Protein AF-A0A950YPY2-F1 (afdb_monomer_lite)

pLDDT: mean 81.27, std 11.64, range [39.72, 95.31]

Sequence (359 aa):
MAKRWTPNEDRELRAFYPGGVPIRKIARSLGRSEDAVSERRRTLRLAPRPRQRPWSRAEDDLIRAAAAARLPAGELSSRLGRSAEQIRRRRRALLGPRVSPRPYTHADDQVIRSSWERDLDVEQIARTLGRSPGSIRLRAQKLGCYEPVRRRRWRAYEDAAVRDGYELGLTCAQIATELSERSPSAVAARAAKLGLASHGRVWTARDDWTLRVLVREGLELERAAQLLARTPEALRARARKLGLMTLRSRRSHQAPRRWSPAEDEQLVLHAGLNPALLAELLNRSPEAISQRLRRLGLRDARERSPHHHVPAHNGLTPGELALVERELRAGGPRRQLALARRLGRQPAEIRALAAQGSR

Structure (mmCIF, N/CA/C/O backbone):
data_AF-A0A950YPY2-F1
#
_entry.id   AF-A0A950YPY2-F1
#
loop_
_atom_site.group_PDB
_atom_site.id
_atom_site.type_symbol
_atom_site.label_atom_id
_atom_site.label_alt_id
_atom_site.label_comp_id
_atom_site.label_asym_id
_atom_site.label_entity_id
_atom_site.label_seq_id
_atom_site.pdbx_PDB_ins_code
_atom_site.Cartn_x
_atom_site.Cartn_y
_atom_site.Cartn_z
_atom_site.occupancy
_atom_site.B_iso_or_equiv
_atom_site.auth_seq_id
_atom_site.auth_comp_id
_atom_site.auth_asym_id
_atom_site.auth_atom_id
_atom_site.pdbx_PDB_model_num
ATOM 1 N N . MET A 1 1 ? -12.505 0.101 -55.196 1.00 49.72 1 MET A N 1
ATOM 2 C CA . MET A 1 1 ? -13.351 -1.110 -55.054 1.00 49.72 1 MET A CA 1
ATOM 3 C C . MET A 1 1 ? -12.827 -1.961 -53.904 1.00 49.72 1 MET A C 1
ATOM 5 O O . MET A 1 1 ? -11.619 -2.135 -53.807 1.00 49.72 1 MET A O 1
ATOM 9 N N . ALA A 1 2 ? -13.690 -2.463 -53.015 1.00 59.25 2 ALA A N 1
ATOM 10 C CA . ALA A 1 2 ? -13.255 -3.323 -51.912 1.00 59.25 2 ALA A CA 1
ATOM 11 C C . ALA A 1 2 ? -12.771 -4.683 -52.449 1.00 59.25 2 ALA A C 1
ATOM 13 O O . ALA A 1 2 ? -13.488 -5.347 -53.198 1.00 59.25 2 ALA A O 1
ATOM 14 N N . LYS A 1 3 ? -11.555 -5.102 -52.071 1.00 78.06 3 LYS A N 1
ATOM 15 C CA . LYS A 1 3 ? -10.982 -6.404 -52.452 1.00 78.06 3 LYS A CA 1
ATOM 16 C C . LYS A 1 3 ? -11.942 -7.525 -52.028 1.00 78.06 3 LYS A C 1
ATOM 18 O O . LYS A 1 3 ? -12.286 -7.624 -50.848 1.00 78.06 3 LYS A O 1
ATOM 23 N N . ARG A 1 4 ? -12.392 -8.372 -52.960 1.00 86.44 4 ARG A N 1
ATOM 24 C CA . ARG A 1 4 ? -13.269 -9.515 -52.637 1.00 86.44 4 ARG A CA 1
ATOM 25 C C . ARG A 1 4 ? -12.519 -10.535 -51.775 1.00 86.44 4 ARG A C 1
ATOM 27 O O . ARG A 1 4 ? -11.299 -10.633 -51.864 1.00 86.44 4 ARG A O 1
ATOM 34 N N . TRP A 1 5 ? -13.230 -11.229 -50.891 1.00 91.31 5 TRP A N 1
ATOM 35 C CA . TRP A 1 5 ? -12.659 -12.307 -50.078 1.00 91.31 5 TRP A CA 1
ATOM 36 C C . TRP A 1 5 ? -12.412 -13.543 -50.939 1.00 91.31 5 TRP A C 1
ATOM 38 O O . TRP A 1 5 ? -13.278 -13.932 -51.721 1.00 91.31 5 TRP A O 1
ATOM 48 N N . THR A 1 6 ? -11.242 -14.150 -50.785 1.00 93.00 6 THR A N 1
ATOM 49 C CA . THR A 1 6 ? -10.856 -15.376 -51.487 1.00 93.00 6 THR A CA 1
ATOM 50 C C . THR A 1 6 ? -11.114 -16.615 -50.620 1.00 93.00 6 THR A C 1
ATOM 52 O O . THR A 1 6 ? -11.062 -16.532 -49.389 1.00 93.00 6 THR A O 1
ATOM 55 N N . PRO A 1 7 ? -11.325 -17.799 -51.227 1.00 91.94 7 PRO A N 1
ATOM 56 C CA . PRO A 1 7 ? -11.452 -19.052 -50.477 1.00 91.94 7 PRO A CA 1
ATOM 57 C C . PRO A 1 7 ? -10.235 -19.382 -49.593 1.00 91.94 7 PRO A C 1
ATOM 59 O O . PRO A 1 7 ? -10.377 -20.060 -48.575 1.00 91.94 7 PRO A O 1
ATOM 62 N N . ASN A 1 8 ? -9.041 -18.898 -49.957 1.00 91.06 8 ASN A N 1
ATOM 63 C CA . ASN A 1 8 ? -7.825 -19.059 -49.154 1.00 91.06 8 ASN A CA 1
ATOM 64 C C . ASN A 1 8 ? -7.872 -18.206 -47.884 1.00 91.06 8 ASN A C 1
ATOM 66 O O . ASN A 1 8 ? -7.648 -18.735 -46.798 1.00 91.06 8 ASN A O 1
ATOM 70 N N . GLU A 1 9 ? -8.254 -16.930 -48.002 1.00 92.62 9 GLU A N 1
ATOM 71 C CA . GLU A 1 9 ? -8.430 -16.042 -46.844 1.00 92.62 9 GLU A CA 1
ATOM 72 C C . GLU A 1 9 ? -9.501 -16.591 -45.876 1.00 92.62 9 GLU A C 1
ATOM 74 O O . GLU A 1 9 ? -9.336 -16.522 -44.657 1.00 92.62 9 GLU A O 1
ATOM 79 N N . ASP A 1 10 ? -10.572 -17.205 -46.396 1.00 94.38 10 ASP A N 1
ATOM 80 C CA . ASP A 1 10 ? -11.589 -17.868 -45.569 1.00 94.38 10 ASP A CA 1
ATOM 81 C C . ASP A 1 10 ? -11.055 -19.124 -44.863 1.00 94.38 10 ASP A C 1
ATOM 83 O O . ASP A 1 10 ? -11.392 -19.362 -43.701 1.00 94.38 10 ASP A O 1
ATOM 87 N N . ARG A 1 11 ? -10.232 -19.943 -45.536 1.00 93.38 11 ARG A N 1
ATOM 88 C CA . ARG A 1 11 ? -9.577 -21.111 -44.916 1.00 93.38 11 ARG A CA 1
ATOM 89 C C . ARG A 1 11 ? -8.631 -20.693 -43.797 1.00 93.38 11 ARG A C 1
ATOM 91 O O . ARG A 1 11 ? -8.711 -21.252 -42.705 1.00 93.38 11 ARG A O 1
ATOM 98 N N . GLU A 1 12 ? -7.797 -19.687 -44.036 1.00 92.75 12 GLU A N 1
ATOM 99 C CA . GLU A 1 12 ? -6.894 -19.143 -43.019 1.00 92.75 12 GLU A CA 1
ATOM 100 C C . GLU A 1 12 ? -7.664 -18.585 -41.820 1.00 92.75 12 GLU A C 1
ATOM 102 O O . GLU A 1 12 ? -7.332 -18.883 -40.672 1.00 92.75 12 GLU A O 1
ATOM 107 N N . LEU A 1 13 ? -8.747 -17.839 -42.059 1.00 93.19 13 LEU A N 1
ATOM 108 C CA . LEU A 1 13 ? -9.587 -17.324 -40.982 1.00 93.19 13 LEU A CA 1
ATOM 109 C C . LEU A 1 13 ? -10.236 -18.458 -40.168 1.00 93.19 13 LEU A C 1
ATOM 111 O O . LEU A 1 13 ? -10.252 -18.388 -38.936 1.00 93.19 13 LEU A O 1
ATOM 115 N N . ARG A 1 14 ? -10.720 -19.521 -40.827 1.00 93.25 14 ARG A N 1
ATOM 116 C CA . ARG A 1 14 ? -11.275 -20.714 -40.160 1.00 93.25 14 ARG A CA 1
ATOM 117 C C . ARG A 1 14 ? -10.235 -21.496 -39.359 1.00 93.25 14 ARG A C 1
ATOM 119 O O . ARG A 1 14 ? -10.608 -22.094 -38.358 1.00 93.25 14 ARG A O 1
ATOM 126 N N . ALA A 1 15 ? -8.965 -21.477 -39.752 1.00 90.94 15 ALA A N 1
ATOM 127 C CA . ALA A 1 15 ? -7.893 -22.147 -39.018 1.00 90.94 15 ALA A CA 1
ATOM 128 C C . ALA A 1 15 ? -7.391 -21.302 -37.833 1.00 90.94 15 ALA A C 1
ATOM 130 O O . ALA A 1 15 ? -7.335 -21.763 -36.691 1.00 90.94 15 ALA A O 1
ATOM 131 N N . PHE A 1 16 ? -7.068 -20.030 -38.074 1.00 90.75 16 PHE A N 1
ATOM 132 C CA . PHE A 1 16 ? -6.433 -19.173 -37.073 1.00 90.75 16 PHE A CA 1
ATOM 133 C C . PHE A 1 16 ? -7.399 -18.668 -35.999 1.00 90.75 16 PHE A C 1
ATOM 135 O O . PHE A 1 16 ? -6.997 -18.460 -34.847 1.00 90.75 16 PHE A O 1
ATOM 142 N N . TYR A 1 17 ? -8.675 -18.452 -36.336 1.00 90.25 17 TYR A N 1
ATOM 143 C CA . TYR A 1 17 ? -9.624 -17.877 -35.387 1.00 90.25 17 TYR A CA 1
ATOM 144 C C . TYR A 1 17 ? -9.986 -18.830 -34.228 1.00 90.25 17 TYR A C 1
ATOM 146 O O . TYR A 1 17 ? -9.907 -18.385 -33.075 1.00 90.25 17 TYR A O 1
ATOM 154 N N . PRO A 1 18 ? -10.302 -20.119 -34.453 1.00 84.75 18 PRO A N 1
ATOM 155 C CA . PRO A 1 18 ? -10.497 -21.085 -33.369 1.00 84.75 18 PRO A CA 1
ATOM 156 C C . PRO A 1 18 ? -9.212 -21.365 -32.579 1.00 84.75 18 PRO A C 1
ATOM 158 O O . PRO A 1 18 ? -9.271 -21.491 -31.360 1.00 84.75 18 PRO A O 1
ATOM 161 N N . GLY A 1 19 ? -8.043 -21.339 -33.233 1.00 81.88 19 GLY A N 1
ATOM 162 C CA . GLY A 1 19 ? -6.729 -21.524 -32.597 1.00 81.88 19 GLY A CA 1
ATOM 163 C C . GLY A 1 19 ? -6.273 -20.388 -31.666 1.00 81.88 19 GLY A C 1
ATOM 164 O O . GLY A 1 19 ? -5.143 -20.389 -31.189 1.00 81.88 19 GLY A O 1
ATOM 165 N N . GLY A 1 20 ? -7.119 -19.384 -31.407 1.00 83.12 20 GLY A N 1
ATOM 166 C CA . GLY A 1 20 ? -6.834 -18.315 -30.445 1.00 83.12 20 GLY A CA 1
ATOM 167 C C . GLY A 1 20 ? -5.917 -17.196 -30.955 1.00 83.12 20 GLY A C 1
ATOM 168 O O . GLY A 1 20 ? -5.585 -16.286 -30.191 1.00 83.12 20 GLY A O 1
ATOM 169 N N . VAL A 1 21 ? -5.549 -17.185 -32.241 1.00 86.56 21 VAL A N 1
ATOM 170 C CA . VAL A 1 21 ? -4.683 -16.146 -32.824 1.00 86.56 21 VAL A CA 1
ATOM 171 C C . VAL A 1 21 ? -5.374 -14.771 -32.750 1.00 86.56 21 VAL A C 1
ATOM 173 O O . VAL A 1 21 ? -6.499 -14.628 -33.222 1.00 86.56 21 VAL A O 1
ATOM 176 N N . PRO A 1 22 ? -4.785 -13.720 -32.153 1.00 89.25 22 PRO A N 1
ATOM 177 C CA . PRO A 1 22 ? -5.433 -12.405 -32.048 1.00 89.25 22 PRO A CA 1
ATOM 178 C C . PRO A 1 22 ? -5.914 -11.852 -33.403 1.00 89.25 22 PRO A C 1
ATOM 180 O O . PRO A 1 22 ? -5.174 -11.952 -34.379 1.00 89.25 22 PRO A O 1
ATOM 183 N N . ILE A 1 23 ? -7.099 -11.220 -33.456 1.00 88.88 23 ILE A N 1
ATOM 184 C CA . ILE A 1 23 ? -7.694 -10.685 -34.705 1.00 88.88 23 ILE A CA 1
ATOM 185 C C . ILE A 1 23 ? -6.710 -9.767 -35.440 1.00 88.88 23 ILE A C 1
ATOM 187 O O . ILE A 1 23 ? -6.493 -9.963 -36.627 1.00 88.88 23 ILE A O 1
ATOM 191 N N . ARG A 1 24 ? -6.005 -8.880 -34.726 1.00 91.44 24 ARG A N 1
ATOM 192 C CA . ARG A 1 24 ? -4.918 -8.049 -35.275 1.00 91.44 24 ARG A CA 1
ATOM 193 C C . ARG A 1 24 ? -3.835 -8.814 -36.049 1.00 91.44 24 ARG A C 1
ATOM 195 O O . ARG A 1 24 ? -3.307 -8.315 -37.036 1.00 91.44 24 ARG A O 1
ATOM 202 N N . LYS A 1 25 ? -3.471 -10.022 -35.599 1.00 90.75 25 LYS A N 1
ATOM 203 C CA . LYS A 1 25 ? -2.461 -10.857 -36.271 1.00 90.75 25 LYS A CA 1
ATOM 204 C C . LYS A 1 25 ? -3.049 -11.502 -37.521 1.00 90.75 25 LYS A C 1
ATOM 206 O O . LYS A 1 25 ? -2.380 -11.520 -38.544 1.00 90.75 25 LYS A O 1
ATOM 211 N N . ILE A 1 26 ? -4.296 -11.968 -37.440 1.00 93.06 26 ILE A N 1
ATOM 212 C CA . ILE A 1 26 ? -5.030 -12.513 -38.589 1.00 93.06 26 ILE A CA 1
ATOM 213 C C . ILE A 1 26 ? -5.197 -11.425 -39.661 1.00 93.06 26 ILE A C 1
ATOM 215 O O . ILE A 1 26 ? -4.869 -11.648 -40.816 1.00 93.06 26 ILE A O 1
ATOM 219 N N . ALA A 1 27 ? -5.607 -10.219 -39.268 1.00 93.56 27 ALA A N 1
ATOM 220 C CA . ALA A 1 27 ? -5.747 -9.059 -40.145 1.00 93.56 27 ALA A CA 1
ATOM 221 C C . ALA A 1 27 ? -4.440 -8.719 -40.874 1.00 93.56 27 ALA A C 1
ATOM 223 O O . ALA A 1 27 ? -4.438 -8.559 -42.092 1.00 93.56 27 ALA A O 1
ATOM 224 N N . ARG A 1 28 ? -3.314 -8.715 -40.149 1.00 93.12 28 ARG A N 1
ATOM 225 C CA . ARG A 1 28 ? -1.985 -8.519 -40.741 1.00 93.12 28 ARG A CA 1
ATOM 226 C C . ARG A 1 28 ? -1.597 -9.632 -41.718 1.00 93.12 28 ARG A C 1
ATOM 228 O O . ARG A 1 28 ? -1.079 -9.314 -42.778 1.00 93.12 28 ARG A O 1
ATOM 235 N N . SER A 1 29 ? -1.862 -10.894 -41.373 1.00 91.06 29 SER A N 1
ATOM 236 C CA . SER A 1 29 ? -1.591 -12.056 -42.239 1.00 91.06 29 SER A CA 1
ATOM 237 C C . SER A 1 29 ? -2.361 -11.972 -43.557 1.00 91.06 29 SER A C 1
ATOM 239 O O . SER A 1 29 ? -1.807 -12.217 -44.619 1.00 91.06 29 SER A O 1
ATOM 241 N N . LEU A 1 30 ? -3.629 -11.558 -43.489 1.00 90.69 30 LEU A N 1
ATOM 242 C CA . LEU A 1 30 ? -4.522 -11.468 -44.645 1.00 90.69 30 LEU A CA 1
ATOM 243 C C . LEU A 1 30 ? -4.381 -10.148 -45.428 1.00 90.69 30 LEU A C 1
ATOM 245 O O . LEU A 1 30 ? -5.026 -9.975 -46.462 1.00 90.69 30 LEU A O 1
ATOM 249 N N . GLY A 1 31 ? -3.598 -9.182 -44.930 1.00 91.50 31 GLY A N 1
ATOM 250 C CA . GLY A 1 31 ? -3.520 -7.835 -45.507 1.00 91.50 31 GLY A CA 1
ATOM 251 C C . GLY A 1 31 ? -4.862 -7.086 -45.476 1.00 91.50 31 GLY A C 1
ATOM 252 O O . GLY A 1 31 ? -5.217 -6.400 -46.434 1.00 91.50 31 GLY A O 1
ATOM 253 N N . ARG A 1 32 ? -5.645 -7.256 -44.403 1.00 92.31 32 ARG A N 1
ATOM 254 C CA . ARG A 1 32 ? -6.986 -6.668 -44.210 1.00 92.31 32 ARG A CA 1
ATOM 255 C C . ARG A 1 32 ? -7.049 -5.840 -42.924 1.00 92.31 32 ARG A C 1
ATOM 257 O O . ARG A 1 32 ? -6.192 -5.965 -42.055 1.00 92.31 32 ARG A O 1
ATOM 264 N N . SER A 1 33 ? -8.095 -5.026 -42.772 1.00 93.31 33 SER A N 1
ATOM 265 C CA . SER A 1 33 ? -8.392 -4.352 -41.501 1.00 93.31 33 SER A CA 1
ATOM 266 C C . SER A 1 33 ? -8.986 -5.319 -40.466 1.00 93.31 33 SER A C 1
ATOM 268 O O . SER A 1 33 ? -9.595 -6.336 -40.815 1.00 93.31 33 SER A O 1
ATOM 270 N N . GLU A 1 34 ? -8.838 -5.000 -39.175 1.00 93.31 34 GLU A N 1
ATOM 271 C CA . GLU A 1 34 ? -9.426 -5.791 -38.079 1.00 93.31 34 GLU A CA 1
ATOM 272 C C . GLU A 1 34 ? -10.958 -5.858 -38.165 1.00 93.31 34 GLU A C 1
ATOM 274 O O . GLU A 1 34 ? -11.551 -6.903 -37.870 1.00 93.31 34 GLU A O 1
ATOM 279 N N . ASP A 1 35 ? -11.589 -4.783 -38.642 1.00 92.31 35 ASP A N 1
ATOM 280 C CA . ASP A 1 35 ? -13.033 -4.712 -38.862 1.00 92.31 35 ASP A CA 1
ATOM 281 C C . ASP A 1 35 ? -13.479 -5.629 -40.001 1.00 92.31 35 ASP A C 1
ATOM 283 O O . ASP A 1 35 ? -14.426 -6.395 -39.825 1.00 92.31 35 ASP A O 1
ATOM 287 N N . ALA A 1 36 ? -12.747 -5.652 -41.123 1.00 93.19 36 ALA A N 1
ATOM 288 C CA . ALA A 1 36 ? -13.047 -6.543 -42.243 1.00 93.19 36 ALA A CA 1
ATOM 289 C C . ALA A 1 36 ? -12.937 -8.021 -41.836 1.00 93.19 36 ALA A C 1
ATOM 291 O O . ALA A 1 36 ? -13.796 -8.829 -42.190 1.00 93.19 36 ALA A O 1
ATOM 292 N N . VAL A 1 37 ? -11.916 -8.384 -41.051 1.00 93.19 37 VAL A N 1
ATOM 293 C CA . VAL A 1 37 ? -11.782 -9.741 -40.492 1.00 93.19 37 VAL A CA 1
ATOM 294 C C . VAL A 1 37 ? -12.923 -10.050 -39.525 1.00 93.19 37 VAL A C 1
ATOM 296 O O . VAL A 1 37 ? -13.492 -11.141 -39.559 1.00 93.19 37 VAL A O 1
ATOM 299 N N . SER A 1 38 ? -13.290 -9.092 -38.672 1.00 91.50 38 SER A N 1
ATOM 300 C CA . SER A 1 38 ? -14.381 -9.243 -37.710 1.00 91.50 38 SER A CA 1
ATOM 301 C C . SER A 1 38 ? -15.732 -9.428 -38.393 1.00 91.50 38 SER A C 1
ATOM 303 O O . SER A 1 38 ? -16.533 -10.236 -37.915 1.00 91.50 38 SER A O 1
ATOM 305 N N . GLU A 1 39 ? -15.978 -8.709 -39.482 1.00 93.12 39 GLU A N 1
ATOM 306 C CA . GLU A 1 39 ? -17.151 -8.831 -40.339 1.00 93.12 39 GLU A CA 1
ATOM 307 C C . GLU A 1 39 ? -17.181 -10.168 -41.062 1.00 93.12 39 GLU A C 1
ATOM 309 O O . GLU A 1 39 ? -18.150 -10.913 -40.923 1.00 93.12 39 GLU A O 1
ATOM 314 N N . ARG A 1 40 ? -16.085 -10.548 -41.725 1.00 94.06 40 ARG A N 1
ATOM 315 C CA . ARG A 1 40 ? -16.021 -11.834 -42.421 1.00 94.06 40 ARG A CA 1
ATOM 316 C C . ARG A 1 40 ? -16.208 -13.008 -41.475 1.00 94.06 40 ARG A C 1
ATOM 318 O O . ARG A 1 40 ? -16.933 -13.942 -41.791 1.00 94.06 40 ARG A O 1
ATOM 325 N N . ARG A 1 41 ? -15.642 -12.935 -40.272 1.00 94.19 41 ARG A N 1
ATOM 326 C CA . ARG A 1 41 ? -15.865 -13.910 -39.195 1.00 94.19 41 ARG A CA 1
ATOM 327 C C . ARG A 1 41 ? -17.354 -14.049 -38.846 1.00 94.19 41 ARG A C 1
ATOM 329 O O . ARG A 1 41 ? -17.792 -15.170 -38.600 1.00 94.19 41 ARG A O 1
ATOM 336 N N . ARG A 1 42 ? -18.136 -12.954 -38.860 1.00 92.88 42 ARG A N 1
ATOM 337 C CA . ARG A 1 42 ? -19.606 -12.998 -38.695 1.00 92.88 42 ARG A CA 1
ATOM 338 C C . ARG A 1 42 ? -20.272 -13.673 -39.898 1.00 92.88 42 ARG A C 1
ATOM 340 O O . ARG A 1 42 ? -21.092 -14.563 -39.697 1.00 92.88 42 ARG A O 1
ATOM 347 N N . THR A 1 43 ? -19.880 -13.316 -41.123 1.00 94.31 43 THR A N 1
ATOM 348 C CA . THR A 1 43 ? -20.394 -13.929 -42.364 1.00 94.31 43 THR A CA 1
ATOM 349 C C . THR A 1 43 ? -20.143 -15.439 -42.414 1.00 94.31 43 THR A C 1
ATOM 351 O O . THR A 1 43 ? -21.031 -16.197 -42.788 1.00 94.31 43 THR A O 1
ATOM 354 N N . LEU A 1 44 ? -18.964 -15.890 -41.975 1.00 92.69 44 LEU A N 1
ATOM 355 C CA . LEU A 1 44 ? -18.588 -17.306 -41.887 1.00 92.69 44 LEU A CA 1
ATOM 356 C C . LEU A 1 44 ? -19.205 -18.034 -40.680 1.00 92.69 44 LEU A C 1
ATOM 358 O O . LEU A 1 44 ? -18.910 -19.211 -40.478 1.00 92.69 44 LEU A O 1
ATOM 362 N N . ARG A 1 45 ? -20.028 -17.349 -39.870 1.00 92.75 45 ARG A N 1
ATOM 363 C CA . ARG A 1 45 ? -20.695 -17.882 -38.668 1.00 92.75 45 ARG A CA 1
ATOM 364 C C . ARG A 1 45 ? -19.737 -18.544 -37.671 1.00 92.75 45 ARG A C 1
ATOM 366 O O . ARG A 1 45 ? -20.097 -19.486 -36.971 1.00 92.75 45 ARG A O 1
ATOM 373 N N . LEU A 1 46 ? -18.512 -18.030 -37.575 1.00 90.50 46 LEU A N 1
ATOM 374 C CA . LEU A 1 46 ? -17.547 -18.493 -36.583 1.00 90.50 46 LEU A CA 1
ATOM 375 C C . LEU A 1 46 ? -17.964 -18.005 -35.192 1.00 90.50 46 LEU A C 1
ATOM 377 O O . LEU A 1 46 ? -18.174 -16.804 -34.981 1.00 90.50 46 LEU A O 1
ATOM 381 N N . ALA A 1 47 ? -18.065 -18.941 -34.245 1.00 86.06 47 ALA A N 1
ATOM 382 C CA . ALA A 1 47 ? -18.519 -18.665 -32.887 1.00 86.06 47 ALA A CA 1
ATOM 383 C C . ALA A 1 47 ? -17.657 -17.578 -32.221 1.00 86.06 47 ALA A C 1
ATOM 385 O O . ALA A 1 47 ? -16.429 -17.649 -32.291 1.00 86.06 47 ALA A O 1
ATOM 386 N N . PRO A 1 48 ? -18.254 -16.566 -31.566 1.00 83.69 48 PRO A N 1
ATOM 387 C CA . PRO A 1 48 ? -17.483 -15.529 -30.899 1.00 83.69 48 PRO A CA 1
ATOM 388 C C . PRO A 1 48 ? -16.612 -16.137 -29.797 1.00 83.69 48 PRO A C 1
ATOM 390 O O . PRO A 1 48 ? -17.056 -16.994 -29.033 1.00 83.69 48 PRO A O 1
ATOM 393 N N . ARG A 1 49 ? -15.371 -15.653 -29.674 1.00 80.69 49 ARG A N 1
ATOM 394 C CA . ARG A 1 49 ? -14.513 -16.035 -28.546 1.00 80.69 49 ARG A CA 1
ATOM 395 C C . ARG A 1 49 ? -15.188 -15.670 -27.220 1.00 80.69 49 ARG A C 1
ATOM 397 O O . ARG A 1 49 ? -15.753 -14.575 -27.114 1.00 80.69 49 ARG A O 1
ATOM 404 N N . PRO A 1 50 ? -15.096 -16.529 -26.191 1.00 68.25 50 PRO A N 1
ATOM 405 C CA . PRO A 1 50 ? -15.624 -16.199 -24.880 1.00 68.25 50 PRO A CA 1
ATOM 406 C C . PRO A 1 50 ? -14.936 -14.933 -24.359 1.00 68.25 50 PRO A C 1
ATOM 408 O O . PRO A 1 50 ? -13.710 -14.821 -24.371 1.00 68.25 50 PRO A O 1
ATOM 411 N N . ARG A 1 51 ? -15.739 -13.970 -23.884 1.00 67.62 51 ARG A N 1
ATOM 412 C CA . ARG A 1 51 ? -15.253 -12.678 -23.360 1.00 67.62 51 ARG A CA 1
ATOM 413 C C . ARG A 1 51 ? -14.281 -12.834 -22.186 1.00 67.62 51 ARG A C 1
ATOM 415 O O . ARG A 1 51 ? -13.541 -11.905 -21.883 1.00 67.62 51 ARG A O 1
ATOM 422 N N . GLN A 1 52 ? -14.293 -13.983 -21.510 1.00 68.06 52 GLN A N 1
ATOM 423 C CA . GLN A 1 52 ? -13.376 -14.302 -20.421 1.00 68.06 52 GLN A CA 1
ATOM 424 C C . GLN A 1 52 ? -12.822 -15.715 -20.591 1.00 68.06 52 GLN A C 1
ATOM 426 O O . GLN A 1 52 ? -13.568 -16.643 -20.901 1.00 68.06 52 GLN A O 1
ATOM 431 N N . ARG A 1 53 ? -11.515 -15.880 -20.342 1.00 80.56 53 ARG A N 1
ATOM 432 C CA . ARG A 1 53 ? -10.874 -17.199 -20.285 1.00 80.56 53 ARG A CA 1
ATOM 433 C C . ARG A 1 53 ? -11.556 -18.040 -19.192 1.00 80.56 53 ARG A C 1
ATOM 435 O O . ARG A 1 53 ? -11.558 -17.582 -18.041 1.00 80.56 53 ARG A O 1
ATOM 442 N N . PRO A 1 54 ? -12.091 -19.236 -19.507 1.00 83.94 54 PRO A N 1
ATOM 443 C CA . PRO A 1 54 ? -12.697 -20.109 -18.504 1.00 83.94 54 PRO A CA 1
ATOM 444 C C . PRO A 1 54 ? -11.682 -20.472 -17.412 1.00 83.94 54 PRO A C 1
ATOM 446 O O . PRO A 1 54 ? -10.470 -20.391 -17.621 1.00 83.94 54 PRO A O 1
ATOM 449 N N . TRP A 1 55 ? -12.176 -20.811 -16.223 1.00 89.94 55 TRP A N 1
ATOM 450 C CA . TRP A 1 55 ? -11.336 -21.270 -15.116 1.00 89.94 55 TRP A CA 1
ATOM 451 C C . TRP A 1 55 ? -10.951 -22.730 -15.335 1.00 89.94 55 TRP A C 1
ATOM 453 O O . TRP A 1 55 ? -11.818 -23.564 -15.582 1.00 89.94 55 TRP A O 1
ATOM 463 N N . SER A 1 56 ? -9.659 -23.028 -15.259 1.00 90.50 56 SER A N 1
ATOM 464 C CA . SER A 1 56 ? -9.154 -24.402 -15.293 1.00 90.50 56 SER A CA 1
ATOM 465 C C . SER A 1 56 ? -9.091 -25.001 -13.887 1.00 90.50 56 SER A C 1
ATOM 467 O O . SER A 1 56 ? -9.012 -24.272 -12.896 1.00 90.50 56 SER A O 1
ATOM 469 N N . ARG A 1 57 ? -9.066 -26.338 -13.801 1.00 90.75 57 ARG A N 1
ATOM 470 C CA . ARG A 1 57 ? -8.948 -27.063 -12.523 1.00 90.75 57 ARG A CA 1
ATOM 471 C C . ARG A 1 57 ? -7.711 -26.633 -11.728 1.00 90.75 57 ARG A C 1
ATOM 473 O O . ARG A 1 57 ? -7.845 -26.272 -10.568 1.00 90.75 57 ARG A O 1
ATOM 480 N N . ALA A 1 58 ? -6.555 -26.524 -12.386 1.00 88.00 58 ALA A N 1
ATOM 481 C CA . ALA A 1 58 ? -5.312 -26.076 -11.754 1.00 88.00 58 ALA A CA 1
ATOM 482 C C . ALA A 1 58 ? -5.411 -24.664 -11.144 1.00 88.00 58 ALA A C 1
ATOM 484 O O . ALA A 1 58 ? -4.812 -24.376 -10.108 1.00 88.00 58 ALA A O 1
ATOM 485 N N . GLU A 1 59 ? -6.175 -23.763 -11.768 1.00 92.19 59 GLU A N 1
ATOM 486 C CA . GLU A 1 59 ? -6.386 -22.414 -11.237 1.00 92.19 59 GLU A CA 1
ATOM 487 C C . GLU A 1 59 ? -7.325 -22.420 -10.031 1.00 92.19 59 GLU A C 1
ATOM 489 O O . GLU A 1 59 ? -7.096 -21.673 -9.078 1.00 92.19 59 GLU A O 1
ATOM 494 N N . ASP A 1 60 ? -8.355 -23.266 -10.056 1.00 95.31 60 ASP A N 1
ATOM 495 C CA . ASP A 1 60 ? -9.243 -23.467 -8.914 1.00 95.31 60 ASP A CA 1
ATOM 496 C C . ASP A 1 60 ? -8.486 -24.087 -7.731 1.00 95.31 60 ASP A C 1
ATOM 498 O O . ASP A 1 60 ? -8.610 -23.598 -6.607 1.00 95.31 60 ASP A O 1
ATOM 502 N N . ASP A 1 61 ? -7.636 -25.085 -7.978 1.00 93.75 61 ASP A N 1
ATOM 503 C CA . ASP A 1 61 ? -6.802 -25.729 -6.957 1.00 93.75 61 ASP A CA 1
ATOM 504 C C . ASP A 1 61 ? -5.807 -24.746 -6.341 1.00 93.75 61 ASP A C 1
ATOM 506 O O . ASP A 1 61 ? -5.685 -24.664 -5.116 1.00 93.75 61 ASP A O 1
ATOM 510 N N . LEU A 1 62 ? -5.179 -23.900 -7.165 1.00 93.38 62 LEU A N 1
ATOM 511 C CA . LEU A 1 62 ? -4.320 -22.831 -6.664 1.00 93.38 62 LEU A CA 1
ATOM 512 C C . LEU A 1 62 ? -5.103 -21.833 -5.800 1.00 93.38 62 LEU A C 1
ATOM 514 O O . LEU A 1 62 ? -4.597 -21.376 -4.775 1.00 93.38 62 LEU A O 1
ATOM 518 N N . ILE A 1 63 ? -6.337 -21.484 -6.183 1.00 93.88 63 ILE A N 1
ATOM 519 C CA . ILE A 1 63 ? -7.189 -20.592 -5.386 1.00 93.88 63 ILE A CA 1
ATOM 520 C C . ILE A 1 63 ? -7.556 -21.229 -4.042 1.00 93.88 63 ILE A C 1
ATOM 522 O O . ILE A 1 63 ? -7.541 -20.511 -3.035 1.00 93.88 63 ILE A O 1
ATOM 526 N N . ARG A 1 64 ? -7.867 -22.532 -4.011 1.00 93.19 64 ARG A N 1
ATOM 527 C CA . ARG A 1 64 ? -8.159 -23.278 -2.774 1.00 93.19 64 ARG A CA 1
ATOM 528 C C . ARG A 1 64 ? -6.941 -23.310 -1.854 1.00 93.19 64 ARG A C 1
ATOM 530 O O . ARG A 1 64 ? -7.044 -22.875 -0.708 1.00 93.19 64 ARG A O 1
ATOM 537 N N . ALA A 1 65 ? -5.782 -23.713 -2.372 1.00 91.38 65 ALA A N 1
ATOM 538 C CA . ALA A 1 65 ? -4.532 -23.761 -1.614 1.00 91.38 65 ALA A CA 1
ATOM 539 C C . ALA A 1 65 ? -4.152 -22.379 -1.058 1.00 91.38 65 ALA A C 1
ATOM 541 O O . ALA A 1 65 ? -3.850 -22.222 0.124 1.00 91.38 65 ALA A O 1
ATOM 542 N N . ALA A 1 66 ? -4.257 -21.340 -1.886 1.00 90.94 66 ALA A N 1
ATOM 543 C CA . ALA A 1 66 ? -3.979 -19.974 -1.466 1.00 90.94 66 ALA A CA 1
ATOM 544 C C . ALA A 1 66 ? -4.969 -19.452 -0.418 1.00 90.94 66 ALA A C 1
ATOM 546 O O . ALA A 1 66 ? -4.604 -18.617 0.405 1.00 90.94 66 ALA A O 1
ATOM 547 N N . ALA A 1 67 ? -6.225 -19.902 -0.435 1.00 88.19 67 ALA A N 1
ATOM 548 C CA . ALA A 1 67 ? -7.180 -19.551 0.607 1.00 88.19 67 ALA A CA 1
ATOM 549 C C . ALA A 1 67 ? -6.860 -20.244 1.938 1.00 88.19 67 ALA A C 1
ATOM 551 O O . ALA A 1 67 ? -6.915 -19.576 2.971 1.00 88.19 67 ALA A O 1
ATOM 552 N N . ALA A 1 68 ? -6.465 -21.522 1.909 1.00 88.31 68 ALA A N 1
ATOM 553 C CA . ALA A 1 68 ? -6.008 -22.252 3.092 1.00 88.31 68 ALA A CA 1
ATOM 554 C C . ALA A 1 68 ? -4.768 -21.584 3.716 1.00 88.31 68 ALA A C 1
ATOM 556 O O . ALA A 1 68 ? -4.725 -21.345 4.920 1.00 88.31 68 ALA A O 1
ATOM 557 N N . ALA A 1 69 ? -3.828 -21.145 2.875 1.00 89.00 69 ALA A N 1
ATOM 558 C CA . ALA A 1 69 ? -2.645 -20.379 3.273 1.00 89.00 69 ALA A CA 1
ATOM 559 C C . ALA A 1 69 ? -2.922 -18.889 3.586 1.00 89.00 69 ALA A C 1
ATOM 561 O O . ALA A 1 69 ? -1.992 -18.120 3.815 1.00 89.00 69 ALA A O 1
ATOM 562 N N . ARG A 1 70 ? -4.190 -18.446 3.572 1.00 86.75 70 ARG A N 1
ATOM 563 C CA . ARG A 1 70 ? -4.622 -17.054 3.822 1.00 86.75 70 ARG A CA 1
ATOM 564 C C . ARG A 1 70 ? -3.951 -15.997 2.929 1.00 86.75 70 ARG A C 1
ATOM 566 O O . ARG A 1 70 ? -3.900 -14.821 3.292 1.00 86.75 70 ARG A O 1
ATOM 573 N N . LEU A 1 71 ? -3.528 -16.374 1.725 1.00 87.88 71 LEU A N 1
ATOM 574 C CA . LEU A 1 71 ? -2.881 -15.464 0.784 1.00 87.88 71 LEU A CA 1
ATOM 575 C C . LEU A 1 71 ? -3.887 -14.477 0.158 1.00 87.88 71 LEU A C 1
ATOM 577 O O . LEU A 1 71 ? -5.007 -14.862 -0.245 1.00 87.88 71 LEU A O 1
ATOM 581 N N . PRO A 1 72 ? -3.512 -13.192 0.030 1.00 89.06 72 PRO A N 1
ATOM 582 C CA . PRO A 1 72 ? -4.352 -12.178 -0.588 1.00 89.06 72 PRO A CA 1
ATOM 583 C C . PRO A 1 72 ? -4.494 -12.405 -2.099 1.00 89.06 72 PRO A C 1
ATOM 585 O O . PRO A 1 72 ? -3.590 -12.870 -2.787 1.00 89.06 72 PRO A O 1
ATOM 588 N N . ALA A 1 73 ? -5.643 -12.019 -2.661 1.00 87.88 73 ALA A N 1
ATOM 589 C CA . ALA A 1 73 ? -5.908 -12.190 -4.093 1.00 87.88 73 ALA A CA 1
ATOM 590 C C . ALA A 1 73 ? -4.970 -11.369 -5.000 1.00 87.88 73 ALA A C 1
ATOM 592 O O . ALA A 1 73 ? -4.818 -11.704 -6.172 1.00 87.88 73 ALA A O 1
ATOM 593 N N . GLY A 1 74 ? -4.347 -10.310 -4.469 1.00 87.00 74 GLY A N 1
ATOM 594 C CA . GLY A 1 74 ? -3.355 -9.516 -5.195 1.00 87.00 74 GLY A CA 1
ATOM 595 C C . GLY A 1 74 ? -2.120 -10.330 -5.581 1.00 87.00 74 GLY A C 1
ATOM 596 O O . GLY A 1 74 ? -1.654 -10.225 -6.709 1.00 87.00 74 GLY A O 1
ATOM 597 N N . GLU A 1 75 ? -1.655 -11.221 -4.703 1.00 87.25 75 GLU A N 1
ATOM 598 C CA . GLU A 1 75 ? -0.504 -12.088 -4.989 1.00 87.25 75 GLU A CA 1
ATOM 599 C C . GLU A 1 75 ? -0.811 -13.127 -6.069 1.00 87.25 75 GLU A C 1
ATOM 601 O O . GLU A 1 75 ? 0.037 -13.454 -6.900 1.00 87.25 75 GLU A O 1
ATOM 606 N N . LEU A 1 76 ? -2.055 -13.606 -6.103 1.00 87.44 76 LEU A N 1
ATOM 607 C CA . LEU A 1 76 ? -2.527 -14.521 -7.136 1.00 87.44 76 LEU A CA 1
ATOM 608 C C . LEU A 1 76 ? -2.730 -13.838 -8.492 1.00 87.44 76 LEU A C 1
ATOM 610 O O . LEU A 1 76 ? -2.704 -14.519 -9.514 1.00 87.44 76 LEU A O 1
ATOM 614 N N . SER A 1 77 ? -2.928 -12.517 -8.520 1.00 88.50 77 SER A N 1
ATOM 615 C CA . SER A 1 77 ? -3.274 -11.778 -9.738 1.00 88.50 77 SER A CA 1
ATOM 616 C C . SER A 1 77 ? -2.218 -11.944 -10.827 1.00 88.50 77 SER A C 1
ATOM 618 O O . SER A 1 77 ? -2.543 -12.356 -11.942 1.00 88.50 77 SER A O 1
ATOM 620 N N . SER A 1 78 ? -0.948 -11.737 -10.476 1.00 77.25 78 SER A N 1
ATOM 621 C CA . SER A 1 78 ? 0.169 -11.891 -11.411 1.00 77.25 78 SER A CA 1
ATOM 622 C C . SER A 1 78 ? 0.411 -13.349 -11.801 1.00 77.25 78 SER A C 1
ATOM 624 O O . SER A 1 78 ? 0.742 -13.621 -12.950 1.00 77.25 78 SER A O 1
ATOM 626 N N . ARG A 1 79 ? 0.215 -14.298 -10.872 1.00 81.94 79 ARG A N 1
ATOM 627 C CA . ARG A 1 79 ? 0.440 -15.733 -11.122 1.00 81.94 79 ARG A CA 1
ATOM 628 C C . ARG A 1 79 ? -0.627 -16.346 -12.030 1.00 81.94 79 ARG A C 1
ATOM 630 O O . ARG A 1 79 ? -0.319 -17.223 -12.825 1.00 81.94 79 ARG A O 1
ATOM 637 N N . LEU A 1 80 ? -1.869 -15.880 -11.916 1.00 83.94 80 LEU A N 1
ATOM 638 C CA . LEU A 1 80 ? -3.003 -16.366 -12.706 1.00 83.94 80 LEU A CA 1
ATOM 639 C C . LEU A 1 80 ? -3.249 -15.539 -13.976 1.00 83.94 80 LEU A C 1
ATOM 641 O O . LEU A 1 80 ? -4.029 -15.953 -14.837 1.00 83.94 80 LEU A O 1
ATOM 645 N N . GLY A 1 81 ? -2.634 -14.359 -14.095 1.00 83.19 81 GLY A N 1
ATOM 646 C CA . GLY A 1 81 ? -2.930 -13.410 -15.171 1.00 83.19 81 GLY A CA 1
ATOM 647 C C . GLY A 1 81 ? -4.397 -12.965 -15.170 1.00 83.19 81 GLY A C 1
ATOM 648 O O . GLY A 1 81 ? -4.983 -12.754 -16.229 1.00 83.19 81 GLY A O 1
ATOM 649 N N . ARG A 1 82 ? -5.018 -12.886 -13.986 1.00 88.19 82 ARG A N 1
ATOM 650 C CA . ARG A 1 82 ? -6.408 -12.444 -13.789 1.00 88.19 82 ARG A CA 1
ATOM 651 C C . ARG A 1 82 ? -6.455 -11.318 -12.772 1.00 88.19 82 ARG A C 1
ATOM 653 O O . ARG A 1 82 ? -5.581 -11.222 -11.914 1.00 88.19 82 ARG A O 1
ATOM 660 N N . SER A 1 83 ? -7.483 -10.477 -12.830 1.00 88.94 83 SER A N 1
ATOM 661 C CA . SER A 1 83 ? -7.625 -9.391 -11.862 1.00 88.94 83 SER A CA 1
ATOM 662 C C . SER A 1 83 ? -7.899 -9.932 -10.455 1.00 88.94 83 SER A C 1
ATOM 664 O O . SER A 1 83 ? -8.530 -10.979 -10.272 1.00 88.94 83 SER A O 1
ATOM 666 N N . ALA A 1 84 ? -7.471 -9.186 -9.434 1.00 91.25 84 ALA A N 1
ATOM 667 C CA . ALA A 1 84 ? -7.750 -9.540 -8.045 1.00 91.25 84 ALA A CA 1
ATOM 668 C C . ALA A 1 84 ? -9.263 -9.670 -7.766 1.00 91.25 84 ALA A C 1
ATOM 670 O O . ALA A 1 84 ? -9.659 -10.461 -6.912 1.00 91.25 84 ALA A O 1
ATOM 671 N N . GLU A 1 85 ? -10.115 -8.933 -8.489 1.00 90.50 85 GLU A N 1
ATOM 672 C CA . GLU A 1 85 ? -11.576 -9.059 -8.390 1.00 90.50 85 GLU A CA 1
ATOM 673 C C . GLU A 1 85 ? -12.075 -10.399 -8.935 1.00 90.50 85 GLU A C 1
ATOM 675 O O . GLU A 1 85 ? -12.841 -11.086 -8.260 1.00 90.50 85 GLU A O 1
ATOM 680 N N . GLN A 1 86 ? -11.606 -10.815 -10.117 1.00 91.75 86 GLN A N 1
ATOM 681 C CA . GLN A 1 86 ? -11.968 -12.111 -10.701 1.00 91.75 86 GLN A CA 1
ATOM 682 C C . GLN A 1 86 ? -11.603 -13.258 -9.757 1.00 91.75 86 GLN A C 1
ATOM 684 O O . GLN A 1 86 ? -12.403 -14.167 -9.544 1.00 91.75 86 GLN A O 1
ATOM 689 N N . ILE A 1 87 ? -10.424 -13.177 -9.140 1.00 93.25 87 ILE A N 1
ATOM 690 C CA . ILE A 1 87 ? -9.946 -14.161 -8.167 1.00 93.25 87 ILE A CA 1
ATOM 691 C C . ILE A 1 87 ? -10.804 -14.138 -6.901 1.00 93.25 87 ILE A C 1
ATOM 693 O O . ILE A 1 87 ? -11.205 -15.197 -6.428 1.00 93.25 87 ILE A O 1
ATOM 697 N N . ARG A 1 88 ? -11.148 -12.958 -6.363 1.00 92.31 88 ARG A N 1
ATOM 698 C CA . ARG A 1 88 ? -12.039 -12.840 -5.193 1.00 92.31 88 ARG A CA 1
ATOM 699 C C . ARG A 1 88 ? -13.427 -13.412 -5.478 1.00 92.31 88 ARG A C 1
ATOM 701 O O . ARG A 1 88 ? -13.957 -14.151 -4.650 1.00 92.31 88 ARG A O 1
ATOM 708 N N . ARG A 1 89 ? -13.992 -13.138 -6.656 1.00 91.75 89 ARG A N 1
ATOM 709 C CA . ARG A 1 89 ? -15.268 -13.714 -7.098 1.00 91.75 89 ARG A CA 1
ATOM 710 C C . ARG A 1 89 ? -15.186 -15.233 -7.239 1.00 91.75 89 ARG A C 1
ATOM 712 O O . ARG A 1 89 ? -16.060 -15.918 -6.718 1.00 91.75 89 ARG A O 1
ATOM 719 N N . ARG A 1 90 ? -14.147 -15.763 -7.894 1.00 93.38 90 ARG A N 1
ATOM 720 C CA . ARG A 1 90 ? -13.978 -17.215 -8.056 1.00 93.38 90 ARG A CA 1
ATOM 721 C C . ARG A 1 90 ? -13.751 -17.910 -6.719 1.00 93.38 90 ARG A C 1
ATOM 723 O O . ARG A 1 90 ? -14.383 -18.922 -6.462 1.00 93.38 90 ARG A O 1
ATOM 730 N N . ARG A 1 91 ? -12.948 -17.318 -5.833 1.00 93.44 91 ARG A N 1
ATOM 731 C CA . ARG A 1 91 ? -12.741 -17.806 -4.464 1.00 93.44 91 ARG A CA 1
ATOM 732 C C . ARG A 1 91 ? -14.063 -17.923 -3.699 1.00 93.44 91 ARG A C 1
ATOM 734 O O . ARG A 1 91 ? -14.286 -18.953 -3.083 1.00 93.44 91 ARG A O 1
ATOM 741 N N . ARG A 1 92 ? -14.952 -16.922 -3.790 1.00 91.31 92 ARG A N 1
ATOM 742 C CA . ARG A 1 92 ? -16.305 -16.995 -3.198 1.00 91.31 92 ARG A CA 1
ATOM 743 C C . ARG A 1 92 ? -17.160 -18.113 -3.799 1.00 91.31 92 ARG A C 1
ATOM 745 O O . ARG A 1 92 ? -17.903 -18.751 -3.074 1.00 91.31 92 ARG A O 1
ATOM 752 N N . ALA A 1 93 ? -17.060 -18.350 -5.106 1.00 91.94 93 ALA A N 1
ATOM 753 C CA . ALA A 1 93 ? -17.796 -19.433 -5.759 1.00 91.94 93 ALA A CA 1
ATOM 754 C C . ALA A 1 93 ? -17.273 -20.830 -5.372 1.00 91.94 93 ALA A C 1
ATOM 756 O O . ALA A 1 93 ? -18.059 -21.762 -5.298 1.00 91.94 93 ALA A O 1
ATOM 757 N N . LEU A 1 94 ? -15.965 -20.977 -5.128 1.00 92.50 94 LEU A N 1
ATOM 758 C CA . LEU A 1 94 ? -15.343 -22.262 -4.780 1.00 92.50 94 LEU A CA 1
ATOM 759 C C . LEU A 1 94 ? -15.439 -22.614 -3.292 1.00 92.50 94 LEU A C 1
ATOM 761 O O . LEU A 1 94 ? -15.520 -23.788 -2.958 1.00 92.50 94 LEU A O 1
ATOM 765 N N . LEU A 1 95 ? -15.343 -21.614 -2.413 1.00 90.88 95 LEU A N 1
ATOM 766 C CA . LEU A 1 95 ? -15.216 -21.801 -0.960 1.00 90.88 95 LEU A CA 1
ATOM 767 C C . LEU A 1 95 ? -16.414 -21.252 -0.179 1.00 90.88 95 LEU A C 1
ATOM 769 O O . LEU A 1 95 ? -16.411 -21.277 1.047 1.00 90.88 95 LEU A O 1
ATOM 773 N N . GLY A 1 96 ? -17.404 -20.704 -0.882 1.00 84.81 96 GLY A N 1
ATOM 774 C CA . GLY A 1 96 ? -18.519 -19.993 -0.280 1.00 84.81 96 GLY A CA 1
ATOM 775 C C . GLY A 1 96 ? -18.183 -18.553 0.137 1.00 84.81 96 GLY A C 1
ATOM 776 O O . GLY A 1 96 ? -17.047 -18.069 0.002 1.00 84.81 96 GLY A O 1
ATOM 777 N N . PRO A 1 97 ? -19.194 -17.809 0.612 1.00 77.56 97 PRO A N 1
ATOM 778 C CA . PRO A 1 97 ? -18.985 -16.495 1.198 1.00 77.56 97 PRO A CA 1
ATOM 779 C C . PRO A 1 97 ? -18.095 -16.607 2.440 1.00 77.56 97 PRO A C 1
ATOM 781 O O . PRO A 1 97 ? -18.115 -17.600 3.163 1.00 77.56 97 PRO A O 1
ATOM 784 N N . ARG A 1 98 ? -17.314 -15.558 2.719 1.00 69.62 98 ARG A N 1
ATOM 785 C CA . ARG A 1 98 ? -16.661 -15.453 4.030 1.00 69.62 98 ARG A CA 1
ATOM 786 C C . ARG A 1 98 ? -17.750 -15.439 5.098 1.00 69.62 98 ARG A C 1
ATOM 788 O O . ARG A 1 98 ? -18.723 -14.708 4.930 1.00 69.62 98 ARG A O 1
ATOM 795 N N . VAL A 1 99 ? -17.553 -16.201 6.174 1.00 71.69 99 VAL A N 1
ATOM 796 C CA . VAL A 1 99 ? -18.427 -16.162 7.352 1.00 71.69 99 VAL A CA 1
ATOM 797 C C . VAL A 1 99 ? -18.590 -14.703 7.770 1.00 71.69 99 VAL A C 1
ATOM 799 O O . VAL A 1 99 ? -17.599 -14.008 8.020 1.00 71.69 99 VAL A O 1
ATOM 802 N N . SER A 1 100 ? -19.833 -14.222 7.758 1.00 70.56 100 SER A N 1
ATOM 803 C CA . SER A 1 100 ? -20.146 -12.863 8.181 1.00 70.56 100 SER A CA 1
ATOM 804 C C . SER A 1 100 ? -19.715 -12.683 9.637 1.00 70.56 100 SER A C 1
ATOM 806 O O . SER A 1 100 ? -19.911 -13.595 10.443 1.00 70.56 100 SER A O 1
ATOM 808 N N . PRO A 1 101 ? -19.131 -11.531 10.006 1.00 74.50 101 PRO A N 1
ATOM 809 C CA . PRO A 1 101 ? -18.821 -11.256 11.401 1.00 74.50 101 PRO A CA 1
ATOM 810 C C . PRO A 1 101 ? -20.076 -11.394 12.272 1.00 74.50 101 PRO A C 1
ATOM 812 O O . PRO A 1 101 ? -21.160 -10.978 11.856 1.00 74.50 101 PRO A O 1
ATOM 815 N N . ARG A 1 102 ? -19.927 -11.938 13.487 1.00 86.38 102 ARG A N 1
ATOM 816 C CA . ARG A 1 102 ? -21.026 -12.047 14.460 1.00 86.38 102 ARG A CA 1
ATOM 817 C C . ARG A 1 102 ? -21.669 -10.667 14.688 1.00 86.38 102 ARG A C 1
ATOM 819 O O . ARG A 1 102 ? -20.918 -9.715 14.948 1.00 86.38 102 ARG A O 1
ATOM 826 N N . PRO A 1 103 ? -23.009 -10.536 14.649 1.00 90.12 103 PRO A N 1
ATOM 827 C CA . PRO A 1 103 ? -23.686 -9.270 14.927 1.00 90.12 103 PRO A CA 1
ATOM 828 C C . PRO A 1 103 ? -23.418 -8.792 16.361 1.00 90.12 103 PRO A C 1
ATOM 830 O O . PRO A 1 103 ? -23.131 -9.593 17.251 1.00 90.12 103 PRO A O 1
ATOM 833 N N . TYR A 1 104 ? -23.478 -7.477 16.577 1.00 92.12 104 TYR A N 1
ATOM 834 C CA . TYR A 1 104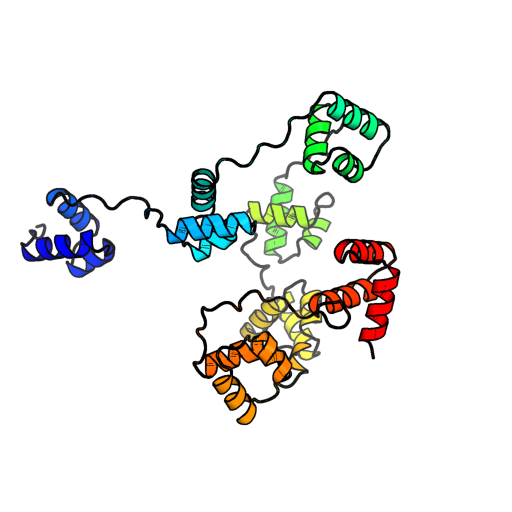 ? -23.387 -6.893 17.918 1.00 92.12 104 TYR A CA 1
ATOM 835 C C . TYR A 1 104 ? -24.656 -7.213 18.705 1.00 92.12 104 TYR A C 1
ATOM 837 O O . TYR A 1 104 ? -25.757 -6.980 18.204 1.00 92.12 104 TYR A O 1
ATOM 845 N N . THR A 1 105 ? -24.495 -7.750 19.912 1.00 93.75 105 THR A N 1
ATOM 846 C CA . THR A 1 105 ? -25.603 -7.952 20.853 1.00 93.75 105 THR A CA 1
ATOM 847 C C . THR A 1 105 ? -25.795 -6.722 21.737 1.00 93.75 105 THR A C 1
ATOM 849 O O . THR A 1 105 ? -24.925 -5.858 21.824 1.00 93.75 105 THR A O 1
ATOM 852 N N . HIS A 1 106 ? -26.920 -6.666 22.451 1.00 93.62 106 HIS A N 1
ATOM 853 C CA . HIS A 1 106 ? -27.170 -5.611 23.434 1.00 93.62 106 HIS A CA 1
ATOM 854 C C . HIS A 1 106 ? -26.099 -5.571 24.544 1.00 93.62 106 HIS A C 1
ATOM 856 O O . HIS A 1 106 ? -25.674 -4.494 24.953 1.00 93.62 106 HIS A O 1
ATOM 862 N N . ALA A 1 107 ? -25.611 -6.738 24.980 1.00 92.50 107 ALA A N 1
ATOM 863 C CA . ALA A 1 107 ? -24.507 -6.833 25.936 1.00 92.50 107 ALA A CA 1
ATOM 864 C C . ALA A 1 107 ? -23.200 -6.248 25.369 1.00 92.50 107 ALA A C 1
ATOM 866 O O . ALA A 1 107 ? -22.511 -5.508 26.066 1.00 92.50 107 ALA A O 1
ATOM 867 N N . ASP A 1 108 ? -22.892 -6.508 24.088 1.00 93.00 108 ASP A N 1
ATOM 868 C CA . ASP A 1 108 ? -21.730 -5.899 23.427 1.00 93.00 108 ASP A CA 1
ATOM 869 C C . ASP A 1 108 ? -21.847 -4.362 23.439 1.00 93.00 108 ASP A C 1
ATOM 871 O O . ASP A 1 108 ? -20.872 -3.665 23.715 1.00 93.00 108 ASP A O 1
ATOM 875 N N . ASP A 1 109 ? -23.043 -3.826 23.176 1.00 94.75 109 ASP A N 1
ATOM 876 C CA . ASP A 1 109 ? -23.290 -2.382 23.187 1.00 94.75 109 ASP A CA 1
ATOM 877 C C . ASP A 1 109 ? -23.135 -1.774 24.587 1.00 94.75 109 ASP A C 1
ATOM 879 O O . ASP A 1 109 ? -22.545 -0.705 24.718 1.00 94.75 109 ASP A O 1
ATOM 883 N N . GLN A 1 110 ? -23.610 -2.447 25.639 1.00 93.62 110 GLN A N 1
ATOM 884 C CA . GLN A 1 110 ? -23.429 -2.002 27.027 1.00 93.62 110 GLN A CA 1
ATOM 885 C C . GLN A 1 110 ? -21.953 -1.961 27.434 1.00 93.62 110 GLN A C 1
ATOM 887 O O . GLN A 1 110 ? -21.511 -0.988 28.051 1.00 93.62 110 GLN A O 1
ATOM 892 N N . VAL A 1 111 ? -21.171 -2.971 27.042 1.00 92.94 111 VAL A N 1
ATOM 893 C CA . VAL A 1 111 ? -19.718 -2.975 27.261 1.00 92.94 111 VAL A CA 1
ATOM 894 C C . VAL A 1 111 ? -19.075 -1.796 26.536 1.00 92.94 111 VAL A C 1
ATOM 896 O O . VAL A 1 111 ? -18.246 -1.108 27.121 1.00 92.94 111 VAL A O 1
ATOM 899 N N . ILE A 1 112 ? -19.478 -1.511 25.295 1.00 92.81 112 ILE A N 1
ATOM 900 C CA . ILE A 1 112 ? -18.941 -0.375 24.533 1.00 92.81 112 ILE A CA 1
ATOM 901 C C . ILE A 1 112 ? -19.292 0.958 25.204 1.00 92.81 112 ILE A C 1
ATOM 903 O O . ILE A 1 112 ? -18.388 1.767 25.390 1.00 92.81 112 ILE A O 1
ATOM 907 N N . ARG A 1 113 ? -20.552 1.185 25.607 1.00 92.94 113 ARG A N 1
ATOM 908 C CA . ARG A 1 113 ? -20.962 2.440 26.272 1.00 92.94 113 ARG A CA 1
ATOM 909 C C . ARG A 1 113 ? -20.196 2.671 27.572 1.00 92.94 113 ARG A C 1
ATOM 911 O O . ARG A 1 113 ? -19.511 3.678 27.703 1.00 92.94 113 ARG A O 1
ATOM 918 N N . SER A 1 114 ? -20.239 1.692 28.476 1.00 91.38 114 SER A N 1
ATOM 919 C CA . SER A 1 114 ? -19.575 1.788 29.783 1.00 91.38 114 SER A CA 1
ATOM 920 C C . SER A 1 114 ? -18.059 1.936 29.660 1.00 91.38 114 SER A C 1
ATOM 922 O O . SER A 1 114 ? -17.432 2.627 30.457 1.00 91.38 114 SER A O 1
ATOM 924 N N . SER A 1 115 ? -17.449 1.320 28.644 1.00 90.56 115 SER A N 1
ATOM 925 C CA . SER A 1 115 ? -16.014 1.472 28.400 1.00 90.56 115 SER A CA 1
ATOM 926 C C . SER A 1 115 ? -15.650 2.871 27.906 1.00 90.56 115 SER A C 1
ATOM 928 O O . SER A 1 115 ? -14.591 3.369 28.269 1.00 90.56 115 SER A O 1
ATOM 930 N N . TRP A 1 116 ? -16.511 3.510 27.107 1.00 88.25 116 TRP A N 1
ATOM 931 C CA . TRP A 1 116 ? -16.311 4.891 26.654 1.00 88.25 116 TRP A CA 1
ATOM 932 C C . TRP A 1 116 ? -16.525 5.911 27.774 1.00 88.25 116 TRP A C 1
ATOM 934 O O . TRP A 1 116 ? -15.755 6.855 27.884 1.00 88.25 116 TRP A O 1
ATOM 944 N N . GLU A 1 117 ? -17.522 5.700 28.635 1.00 86.62 117 GLU A N 1
ATOM 945 C CA . GLU A 1 117 ? -17.748 6.532 29.830 1.00 86.62 117 GLU A CA 1
ATOM 946 C C . GLU A 1 117 ? -16.559 6.486 30.801 1.00 86.62 117 GLU A C 1
ATOM 948 O O . GLU A 1 117 ? -16.257 7.469 31.471 1.00 86.62 117 GLU A O 1
ATOM 953 N N . ARG A 1 118 ? -15.862 5.346 30.856 1.00 87.31 118 ARG A N 1
ATOM 954 C CA . ARG A 1 118 ? -14.684 5.117 31.708 1.00 87.31 118 ARG A CA 1
ATOM 955 C C . ARG A 1 118 ? -13.352 5.411 31.006 1.00 87.31 118 ARG A C 1
ATOM 957 O O . ARG A 1 118 ? -12.311 5.071 31.560 1.00 87.31 118 ARG A O 1
ATOM 964 N N . ASP A 1 119 ? -13.396 5.982 29.800 1.00 85.25 119 ASP A N 1
ATOM 965 C CA . ASP A 1 119 ? -12.241 6.314 28.952 1.00 85.25 119 ASP A CA 1
ATOM 966 C C . ASP A 1 119 ? -11.236 5.151 28.781 1.00 85.25 119 ASP A C 1
ATOM 968 O O . ASP A 1 119 ? -10.014 5.309 28.838 1.00 85.25 119 ASP A O 1
ATOM 972 N N . LEU A 1 120 ? -11.757 3.929 28.609 1.00 83.56 120 LEU A N 1
ATOM 973 C CA . LEU A 1 120 ? -10.936 2.735 28.407 1.00 83.56 120 LEU A CA 1
ATOM 974 C C . LEU A 1 120 ? -10.337 2.687 26.997 1.00 83.56 120 LEU A C 1
ATOM 976 O O . LEU A 1 120 ? -10.951 3.079 26.002 1.00 83.56 120 LEU A O 1
ATOM 980 N N . ASP A 1 121 ? -9.146 2.094 26.896 1.00 90.62 121 ASP A N 1
ATOM 981 C CA . ASP A 1 121 ? -8.448 1.924 25.624 1.00 90.62 121 ASP A CA 1
ATOM 982 C C . ASP A 1 121 ? -9.244 1.020 24.662 1.00 90.62 121 ASP A C 1
ATOM 984 O O . ASP A 1 121 ? -9.576 -0.131 24.962 1.00 90.62 121 ASP A O 1
ATOM 988 N N . VAL A 1 122 ? -9.493 1.517 23.448 1.00 90.50 122 VAL A N 1
ATOM 989 C CA . VAL A 1 122 ? -10.229 0.806 22.391 1.00 90.50 122 VAL A CA 1
ATOM 990 C C . VAL A 1 122 ? -9.601 -0.554 22.065 1.00 90.50 122 VAL A C 1
ATOM 992 O O . VAL A 1 122 ? -10.322 -1.496 21.729 1.00 90.50 122 VAL A O 1
ATOM 995 N N . GLU A 1 123 ? -8.279 -0.696 22.182 1.00 91.94 123 GLU A N 1
ATOM 996 C CA . GLU A 1 123 ? -7.590 -1.980 21.977 1.00 91.94 123 GLU A CA 1
ATOM 997 C C . GLU A 1 123 ? -7.915 -3.008 23.074 1.00 91.94 123 GLU A C 1
ATOM 999 O O . GLU A 1 123 ? -7.902 -4.218 22.834 1.00 91.94 123 GLU A O 1
ATOM 1004 N N . GLN A 1 124 ? -8.212 -2.558 24.295 1.00 89.25 124 GLN A N 1
ATOM 1005 C CA . GLN A 1 124 ? -8.676 -3.431 25.373 1.00 89.25 124 GLN A CA 1
ATOM 1006 C C . GLN A 1 124 ? -10.109 -3.890 25.099 1.00 89.25 124 GLN A C 1
ATOM 1008 O O . GLN A 1 124 ? -10.364 -5.092 25.108 1.00 89.25 124 GLN A O 1
ATOM 1013 N N . ILE A 1 125 ? -11.004 -2.965 24.739 1.00 91.00 125 ILE A N 1
ATOM 1014 C CA . ILE A 1 125 ? -12.403 -3.271 24.388 1.00 91.00 125 ILE A CA 1
ATOM 1015 C C . ILE A 1 125 ? -12.462 -4.276 23.227 1.00 91.00 125 ILE A C 1
ATOM 1017 O O . ILE A 1 125 ? -13.217 -5.249 23.259 1.00 91.00 125 ILE A O 1
ATOM 1021 N N . ALA A 1 126 ? -11.625 -4.066 22.208 1.00 92.56 126 ALA A N 1
ATOM 1022 C CA . ALA A 1 126 ? -11.506 -4.946 21.053 1.00 92.56 126 ALA A CA 1
ATOM 1023 C C . ALA A 1 126 ? -11.121 -6.380 21.450 1.00 92.56 126 ALA A C 1
ATOM 1025 O O . ALA A 1 126 ? -11.731 -7.334 20.964 1.00 92.56 126 ALA A O 1
ATOM 1026 N N . ARG A 1 127 ? -10.160 -6.536 22.370 1.00 90.44 127 ARG A N 1
ATOM 1027 C CA . ARG A 1 127 ? -9.756 -7.848 22.895 1.00 90.44 127 ARG A CA 1
ATOM 1028 C C . ARG A 1 127 ? -10.865 -8.510 23.703 1.00 90.44 127 ARG A C 1
ATOM 1030 O O . ARG A 1 127 ? -11.148 -9.676 23.452 1.00 90.44 127 ARG A O 1
ATOM 1037 N N . THR A 1 128 ? -11.522 -7.771 24.596 1.00 89.12 128 THR A N 1
ATOM 1038 C CA . THR A 1 128 ? -12.625 -8.289 25.422 1.00 89.12 128 THR A CA 1
ATOM 1039 C C . THR A 1 128 ? -13.782 -8.801 24.568 1.00 89.12 128 THR A C 1
ATOM 1041 O O . THR A 1 128 ? -14.336 -9.859 24.844 1.00 89.12 128 THR A O 1
ATOM 1044 N N . LEU A 1 129 ? -14.121 -8.087 23.492 1.00 89.19 129 LEU A N 1
ATOM 1045 C CA . LEU A 1 129 ? -15.224 -8.452 22.600 1.00 89.19 129 LEU A CA 1
ATOM 1046 C C . LEU A 1 129 ? -14.808 -9.379 21.445 1.00 89.19 129 LEU A C 1
ATOM 1048 O O . LEU A 1 129 ? -15.649 -9.722 20.613 1.00 89.19 129 LEU A O 1
ATOM 1052 N N . GLY A 1 130 ? -13.528 -9.757 21.343 1.00 89.00 130 GLY A N 1
ATOM 1053 C CA . GLY A 1 130 ? -13.015 -10.588 20.249 1.00 89.00 130 GLY A CA 1
ATOM 1054 C C . GLY A 1 130 ? -13.198 -9.957 18.861 1.00 89.00 130 GLY A C 1
ATOM 1055 O O . GLY A 1 130 ? -13.464 -10.653 17.880 1.00 89.00 130 GLY A O 1
ATOM 1056 N N . ARG A 1 131 ? -13.108 -8.626 18.766 1.00 90.44 131 ARG A N 1
ATOM 1057 C CA . ARG A 1 131 ? -13.356 -7.849 17.541 1.00 90.44 131 ARG A CA 1
ATOM 1058 C C . ARG A 1 131 ? -12.180 -6.935 17.203 1.00 90.44 131 ARG A C 1
ATOM 1060 O O . ARG A 1 131 ? -11.227 -6.812 17.958 1.00 90.44 131 ARG A O 1
ATOM 1067 N N . SER A 1 132 ? -12.221 -6.296 16.032 1.00 90.75 132 SER A N 1
ATOM 1068 C CA . SER A 1 132 ? -11.174 -5.347 15.637 1.00 90.75 132 SER A CA 1
ATOM 1069 C C . SER A 1 132 ? -11.426 -3.951 16.230 1.00 90.75 132 SER A C 1
ATOM 1071 O O . SER A 1 132 ? -12.584 -3.522 16.282 1.00 90.75 132 SER A O 1
ATOM 1073 N N . PRO A 1 133 ? -10.380 -3.178 16.572 1.00 92.75 133 PRO A N 1
ATOM 1074 C CA . PRO A 1 133 ? -10.523 -1.812 17.094 1.00 92.75 133 PRO A CA 1
ATOM 1075 C C . PRO A 1 133 ? -11.341 -0.898 16.174 1.00 92.75 133 PRO A C 1
ATOM 1077 O O . PRO A 1 133 ? -12.177 -0.119 16.626 1.00 92.75 133 PRO A O 1
ATOM 1080 N N . GLY A 1 134 ? -11.160 -1.038 14.856 1.00 90.56 134 GLY A N 1
ATOM 1081 C CA . GLY A 1 134 ? -11.933 -0.290 13.863 1.00 90.56 134 GLY A CA 1
ATOM 1082 C C . GLY A 1 134 ? -13.431 -0.609 13.897 1.00 90.56 134 GLY A C 1
ATOM 1083 O O . GLY A 1 134 ? -14.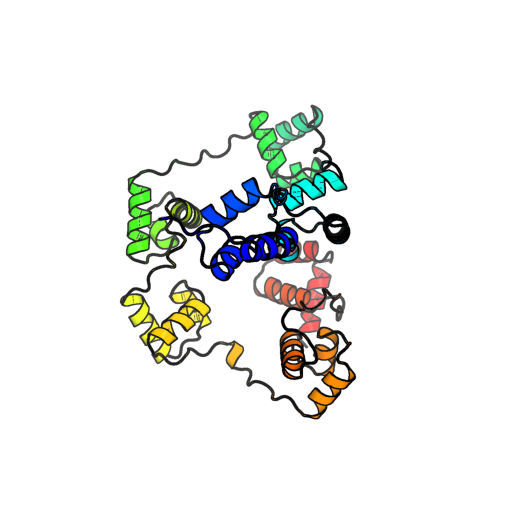246 0.303 13.774 1.00 90.56 134 GLY A O 1
ATOM 1084 N N . SER A 1 135 ? -13.805 -1.878 14.108 1.00 92.12 135 SER A N 1
ATOM 1085 C CA . SER A 1 135 ? -15.216 -2.268 14.236 1.00 92.12 135 SER A CA 1
ATOM 1086 C C . SER A 1 135 ? -15.855 -1.710 15.508 1.00 92.12 135 SER A C 1
ATOM 1088 O O . SER A 1 135 ? -16.986 -1.232 15.460 1.00 92.12 135 SER A O 1
ATOM 1090 N N . ILE A 1 136 ? -15.106 -1.681 16.616 1.00 93.94 136 ILE A N 1
ATOM 1091 C CA . ILE A 1 136 ? -15.555 -1.090 17.878 1.00 93.94 136 ILE A CA 1
ATOM 1092 C C . ILE A 1 136 ? -15.780 0.418 17.723 1.00 93.94 136 ILE A C 1
ATOM 1094 O O . ILE A 1 136 ? -16.855 0.887 18.074 1.00 93.94 136 ILE A O 1
ATOM 1098 N N . ARG A 1 137 ? -14.846 1.167 17.115 1.00 91.81 137 ARG A N 1
ATOM 1099 C CA . ARG A 1 137 ? -15.032 2.612 16.847 1.00 91.81 137 ARG A CA 1
ATOM 1100 C C . ARG A 1 137 ? -16.261 2.892 15.988 1.00 91.81 137 ARG A C 1
ATOM 1102 O O . ARG A 1 137 ? -17.017 3.810 16.282 1.00 91.81 137 ARG A O 1
ATOM 1109 N N . LEU A 1 138 ? -16.482 2.090 14.944 1.00 91.50 138 LEU A N 1
ATOM 1110 C CA . LEU A 1 138 ? -17.656 2.230 14.082 1.00 91.50 138 LEU A CA 1
ATOM 1111 C C . LEU A 1 138 ? -18.955 1.959 14.854 1.00 91.50 138 LEU A C 1
ATOM 1113 O O . LEU A 1 138 ? -19.948 2.663 14.670 1.00 91.50 138 LEU A O 1
ATOM 1117 N N . ARG A 1 139 ? -18.956 0.946 15.731 1.00 93.56 139 ARG A N 1
ATOM 1118 C CA . ARG A 1 139 ? -20.114 0.656 16.578 1.00 93.56 139 ARG A CA 1
ATOM 1119 C C . ARG A 1 139 ? -20.344 1.758 17.607 1.00 93.56 139 ARG A C 1
ATOM 1121 O O . ARG A 1 139 ? -21.476 2.203 17.728 1.00 93.56 139 ARG A O 1
ATOM 1128 N N . ALA A 1 140 ? -19.297 2.240 18.271 1.00 92.38 140 ALA A N 1
ATOM 1129 C CA . ALA A 1 140 ? -19.367 3.351 19.217 1.00 92.38 140 ALA A CA 1
ATOM 1130 C C . ALA A 1 140 ? -19.903 4.631 18.559 1.00 92.38 140 ALA A C 1
ATOM 1132 O O . ALA A 1 140 ? -20.738 5.310 19.148 1.00 92.38 140 ALA A O 1
ATOM 1133 N N . GLN A 1 141 ? -19.518 4.907 17.307 1.00 92.56 141 GLN A N 1
ATOM 1134 C CA . GLN A 1 141 ? -20.100 5.997 16.520 1.00 92.56 141 GLN A CA 1
ATOM 1135 C C . GLN A 1 141 ? -21.601 5.798 16.298 1.00 92.56 141 GLN A C 1
ATOM 1137 O O . GLN A 1 141 ? -22.385 6.718 16.500 1.00 92.56 141 GLN A O 1
ATOM 1142 N N . LYS A 1 142 ? -22.025 4.583 15.930 1.00 92.62 142 LYS A N 1
ATOM 1143 C CA . LYS A 1 142 ? -23.449 4.258 15.755 1.00 92.62 142 LYS A CA 1
ATOM 1144 C C . LYS A 1 142 ? -24.249 4.349 17.063 1.00 92.62 142 LYS A C 1
ATOM 1146 O O . LYS A 1 142 ? -25.443 4.618 17.015 1.00 92.62 142 LYS A O 1
ATOM 1151 N N . LEU A 1 143 ? -23.604 4.108 18.204 1.00 91.94 143 LEU A N 1
ATOM 1152 C CA . LEU A 1 143 ? -24.195 4.235 19.538 1.00 91.94 143 LEU A CA 1
ATOM 1153 C C . LEU A 1 143 ? -24.169 5.674 20.081 1.00 91.94 143 LEU A C 1
ATOM 1155 O O . LEU A 1 143 ? -24.740 5.910 21.139 1.00 91.94 143 LEU A O 1
ATOM 1159 N N . GLY A 1 144 ? -23.518 6.615 19.388 1.00 90.56 144 GLY A N 1
ATOM 1160 C CA . GLY A 1 144 ? -23.382 8.009 19.824 1.00 90.56 144 GLY A CA 1
ATOM 1161 C C . GLY A 1 144 ? -22.300 8.252 20.883 1.00 90.56 144 GLY A C 1
ATOM 1162 O O . GLY A 1 144 ? -22.155 9.374 21.347 1.00 90.56 144 GLY A O 1
ATOM 1163 N N . CYS A 1 145 ? -21.515 7.237 21.252 1.00 88.44 145 CYS A N 1
ATOM 1164 C CA . CYS A 1 145 ? -20.456 7.355 22.266 1.00 88.44 145 CYS A CA 1
ATOM 1165 C C . CYS A 1 145 ? -19.142 7.905 21.698 1.00 88.44 145 CYS A C 1
ATOM 1167 O O . CYS A 1 145 ? -18.255 8.303 22.445 1.00 88.44 145 CYS A O 1
ATOM 1169 N N . TYR A 1 146 ? -18.986 7.881 20.373 1.00 85.62 146 TYR A N 1
ATOM 1170 C CA . TYR A 1 146 ? -17.762 8.291 19.694 1.00 85.62 146 TYR A CA 1
ATOM 1171 C C . TYR A 1 146 ? -18.074 9.164 18.483 1.00 85.62 146 TYR A C 1
ATOM 1173 O O . TYR A 1 146 ? -18.545 8.667 17.462 1.00 85.62 146 TYR A O 1
ATOM 1181 N N . GLU A 1 147 ? -17.735 10.449 18.557 1.00 83.62 147 GLU A N 1
ATOM 1182 C CA . GLU A 1 147 ? -17.717 11.317 17.380 1.00 83.62 147 GLU A CA 1
ATOM 1183 C C . GLU A 1 147 ? -16.292 11.322 16.799 1.00 83.62 147 GLU A C 1
ATOM 1185 O O . GLU A 1 147 ? -15.349 11.781 17.454 1.00 83.62 147 GLU A O 1
ATOM 1190 N N . PRO A 1 148 ? -16.075 10.799 15.579 1.00 77.88 148 PRO A N 1
ATOM 1191 C CA . PRO A 1 148 ? -14.771 10.892 14.946 1.00 77.88 148 PRO A CA 1
ATOM 1192 C C . PRO A 1 148 ? -14.442 12.354 14.643 1.00 77.88 148 PRO A C 1
ATOM 1194 O O . PRO A 1 148 ? -15.291 13.115 14.178 1.00 77.88 148 PRO A O 1
ATOM 1197 N N . VAL A 1 149 ? -13.171 12.730 14.810 1.00 77.75 149 VAL A N 1
ATOM 1198 C CA . VAL A 1 149 ? -12.694 14.065 14.430 1.00 77.75 149 VAL A CA 1
ATOM 1199 C C . VAL A 1 149 ? -13.035 14.317 12.960 1.00 77.75 149 VAL A C 1
ATOM 1201 O O . VAL A 1 149 ? -12.548 13.622 12.057 1.00 77.75 149 VAL A O 1
ATOM 1204 N N . ARG A 1 150 ? -13.896 15.310 12.712 1.00 75.19 150 ARG A N 1
ATOM 1205 C CA . ARG A 1 150 ? -14.315 15.673 11.357 1.00 75.19 150 ARG A CA 1
ATOM 1206 C C . ARG A 1 150 ? -13.093 16.119 10.568 1.00 75.19 150 ARG A C 1
ATOM 1208 O O . ARG A 1 150 ? -12.415 17.081 10.915 1.00 75.19 150 ARG A O 1
ATOM 1215 N N . ARG A 1 151 ? -12.807 15.415 9.471 1.00 73.00 151 ARG A N 1
ATOM 1216 C CA . ARG A 1 151 ? -11.699 15.783 8.585 1.00 73.00 151 ARG A CA 1
ATOM 1217 C C . ARG A 1 151 ? -12.025 17.110 7.907 1.00 73.00 151 ARG A C 1
ATOM 1219 O O . ARG A 1 151 ? -13.002 17.195 7.162 1.00 73.00 151 ARG A O 1
ATOM 1226 N N . A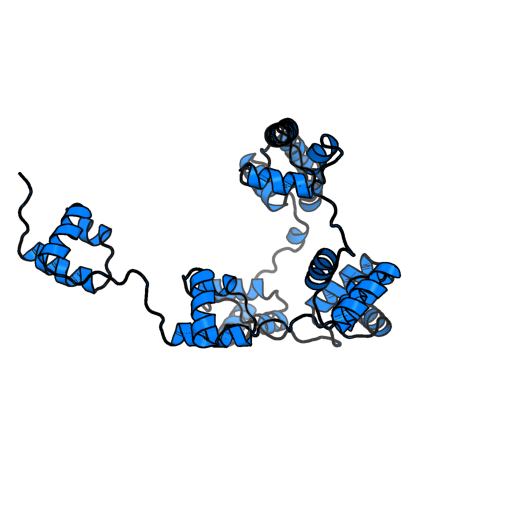RG A 1 152 ? -11.184 18.124 8.120 1.00 81.12 152 ARG A N 1
ATOM 1227 C CA . ARG A 1 152 ? -11.308 19.424 7.449 1.00 81.12 152 ARG A CA 1
ATOM 1228 C C . ARG A 1 152 ? -11.232 19.232 5.933 1.00 81.12 152 ARG A C 1
ATOM 1230 O O . ARG A 1 152 ? -10.326 18.553 5.436 1.00 81.12 152 ARG A O 1
ATOM 1237 N N . ARG A 1 153 ? -12.177 19.818 5.195 1.00 87.50 153 ARG A N 1
ATOM 1238 C CA . ARG A 1 153 ? -12.182 19.790 3.722 1.00 87.50 153 ARG A CA 1
ATOM 1239 C C . ARG A 1 153 ? -10.975 20.550 3.178 1.00 87.50 153 ARG A C 1
ATOM 1241 O O . ARG A 1 153 ? -10.542 21.504 3.813 1.00 87.50 153 ARG A O 1
ATOM 1248 N N . TRP A 1 154 ? -10.432 20.099 2.051 1.00 90.50 154 TRP A N 1
ATOM 1249 C CA . TRP A 1 154 ? -9.371 20.814 1.336 1.00 90.50 154 TRP A CA 1
ATOM 1250 C C . TRP A 1 154 ? -9.953 22.053 0.662 1.00 90.50 154 TRP A C 1
ATOM 1252 O O . TRP A 1 154 ? -10.995 21.958 0.009 1.00 90.50 154 TRP A O 1
ATOM 1262 N N . ARG A 1 155 ? -9.302 23.197 0.847 1.00 91.06 155 ARG A N 1
ATOM 1263 C CA . ARG A 1 155 ? -9.642 24.466 0.198 1.00 91.06 155 ARG A CA 1
ATOM 1264 C C . ARG A 1 155 ? -8.819 24.642 -1.079 1.00 91.06 155 ARG A C 1
ATOM 1266 O O . ARG A 1 155 ? -7.748 24.058 -1.220 1.00 91.06 155 ARG A O 1
ATOM 1273 N N . ALA A 1 156 ? -9.306 25.479 -1.994 1.00 89.94 156 ALA A N 1
ATOM 1274 C CA . ALA A 1 156 ? -8.647 25.715 -3.280 1.00 89.94 156 ALA A CA 1
ATOM 1275 C C . ALA A 1 156 ? -7.215 26.262 -3.127 1.00 89.94 156 ALA A C 1
ATOM 1277 O O . ALA A 1 156 ? -6.322 25.809 -3.836 1.00 89.94 156 ALA A O 1
ATOM 1278 N N . TYR A 1 157 ? -6.978 27.160 -2.161 1.00 90.00 157 TYR A N 1
ATOM 1279 C CA . TYR A 1 157 ? -5.632 27.681 -1.893 1.00 90.00 157 TYR A CA 1
ATOM 1280 C C . TYR A 1 157 ? -4.682 26.599 -1.359 1.00 90.00 157 TYR A C 1
ATOM 1282 O O . TYR A 1 157 ? -3.499 26.625 -1.666 1.00 90.00 157 TYR A O 1
ATOM 1290 N N . GLU A 1 158 ? -5.183 25.622 -0.591 1.00 92.06 158 GLU A N 1
ATOM 1291 C CA . GLU A 1 158 ? -4.353 24.520 -0.092 1.00 92.06 158 GLU A CA 1
ATOM 1292 C C . GLU A 1 158 ? -3.927 23.614 -1.253 1.00 92.06 158 GLU A C 1
ATOM 1294 O O . GLU A 1 158 ? -2.786 23.169 -1.306 1.00 92.06 158 GLU A O 1
ATOM 1299 N N . ASP A 1 159 ? -4.828 23.370 -2.210 1.00 91.56 159 ASP A N 1
ATOM 1300 C CA . ASP A 1 159 ? -4.499 22.634 -3.433 1.00 91.56 159 ASP A CA 1
ATOM 1301 C C . ASP A 1 159 ? -3.506 23.395 -4.323 1.00 91.56 159 ASP A C 1
ATOM 1303 O O . ASP A 1 159 ? -2.694 22.754 -4.988 1.00 91.56 159 ASP A O 1
ATOM 1307 N N . ALA A 1 160 ? -3.580 24.730 -4.364 1.00 88.94 160 ALA A N 1
ATOM 1308 C CA . ALA A 1 160 ? -2.604 25.572 -5.057 1.00 88.94 160 ALA A CA 1
ATOM 1309 C C . ALA A 1 160 ? -1.229 25.462 -4.385 1.00 88.94 160 ALA A C 1
ATOM 1311 O O . ALA A 1 160 ? -0.289 25.019 -5.029 1.00 88.94 160 ALA A O 1
ATOM 1312 N N . ALA A 1 161 ? -1.152 25.657 -3.066 1.00 89.81 161 ALA A N 1
ATOM 1313 C CA . ALA A 1 161 ? 0.085 25.497 -2.302 1.00 89.81 161 ALA A CA 1
ATOM 1314 C C . ALA A 1 161 ? 0.716 24.099 -2.464 1.00 89.81 161 ALA A C 1
ATOM 1316 O O . ALA A 1 161 ? 1.934 23.964 -2.562 1.00 89.81 161 ALA A O 1
ATOM 1317 N N . VAL A 1 162 ? -0.095 23.032 -2.547 1.00 89.12 162 VAL A N 1
ATOM 1318 C CA . VAL A 1 162 ? 0.427 21.687 -2.847 1.00 89.12 162 VAL A CA 1
ATOM 1319 C C . VAL A 1 162 ? 1.001 21.603 -4.266 1.00 89.12 162 VAL A C 1
ATOM 1321 O O . VAL A 1 162 ? 2.026 20.951 -4.449 1.00 89.12 162 VAL A O 1
ATOM 1324 N N . ARG A 1 163 ? 0.369 22.219 -5.273 1.00 86.81 163 ARG A N 1
ATOM 1325 C CA . ARG A 1 163 ? 0.898 22.240 -6.649 1.00 86.81 163 ARG A CA 1
ATOM 1326 C C . ARG A 1 163 ? 2.198 23.029 -6.723 1.00 86.81 163 ARG A C 1
ATOM 132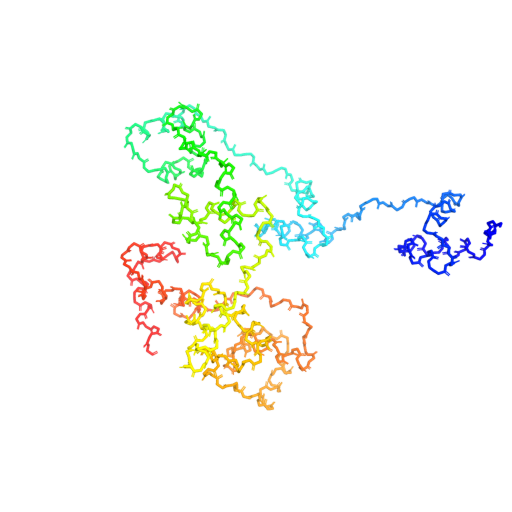8 O O . ARG A 1 163 ? 3.196 22.468 -7.168 1.00 86.81 163 ARG A O 1
ATOM 1335 N N . ASP A 1 164 ? 2.188 24.250 -6.207 1.00 85.50 164 ASP A N 1
ATOM 1336 C CA . ASP A 1 164 ? 3.324 25.170 -6.228 1.00 85.50 164 ASP A CA 1
ATOM 1337 C C . ASP A 1 164 ? 4.508 24.558 -5.476 1.00 85.50 164 ASP A C 1
ATOM 1339 O O . ASP A 1 164 ? 5.628 24.507 -5.977 1.00 85.50 164 ASP A O 1
ATOM 1343 N N . GLY A 1 165 ? 4.253 23.957 -4.311 1.00 85.94 165 GLY A N 1
ATOM 1344 C CA . GLY A 1 165 ? 5.278 23.250 -3.557 1.00 85.94 165 GLY A CA 1
ATOM 1345 C C . GLY A 1 165 ? 5.886 22.070 -4.319 1.00 85.94 165 GLY A C 1
ATOM 1346 O O . GLY A 1 165 ? 7.094 21.857 -4.252 1.00 85.94 165 GLY A O 1
ATOM 1347 N N . TYR A 1 166 ? 5.093 21.308 -5.078 1.00 81.69 166 TYR A N 1
ATOM 1348 C CA . TYR A 1 166 ? 5.623 20.227 -5.919 1.00 81.69 166 TYR A CA 1
ATOM 1349 C C . TYR A 1 166 ? 6.416 20.751 -7.125 1.00 81.69 166 TYR A C 1
ATOM 1351 O O . TYR A 1 166 ? 7.433 20.147 -7.477 1.00 81.69 166 TYR A O 1
ATOM 1359 N N . GLU A 1 167 ? 5.982 21.856 -7.733 1.00 78.81 167 GLU A N 1
ATOM 1360 C CA . GLU A 1 167 ? 6.679 22.535 -8.832 1.00 78.81 167 GLU A CA 1
ATOM 1361 C C . GLU A 1 167 ? 8.037 23.090 -8.382 1.00 78.81 167 GLU A C 1
ATOM 1363 O O . GLU A 1 167 ? 9.058 22.850 -9.027 1.00 78.81 167 GLU A O 1
ATOM 1368 N N . LEU A 1 168 ? 8.077 23.705 -7.199 1.00 76.62 168 LEU A N 1
ATOM 1369 C CA . LEU A 1 168 ? 9.292 24.191 -6.538 1.00 76.62 168 LEU A CA 1
ATOM 1370 C C . LEU A 1 168 ? 10.173 23.064 -5.973 1.00 76.62 168 LEU A C 1
ATOM 1372 O O . LEU A 1 168 ? 11.265 23.308 -5.456 1.00 76.62 168 LEU A O 1
ATOM 1376 N N . GLY A 1 169 ? 9.717 21.813 -6.057 1.00 75.75 169 GLY A N 1
ATOM 1377 C CA . GLY A 1 169 ? 10.452 20.654 -5.573 1.00 75.75 169 GLY A CA 1
ATOM 1378 C C . GLY A 1 169 ? 10.545 20.572 -4.046 1.00 75.75 169 GLY A C 1
ATOM 1379 O O . GLY A 1 169 ? 11.487 19.975 -3.525 1.00 75.75 169 GLY A O 1
ATOM 1380 N N . LEU A 1 170 ? 9.593 21.140 -3.312 1.00 81.50 170 LEU A N 1
ATOM 1381 C CA . LEU A 1 170 ? 9.494 21.015 -1.862 1.00 81.50 170 LEU A CA 1
ATOM 1382 C C . LEU A 1 170 ? 9.078 19.596 -1.448 1.00 81.50 170 LEU A C 1
ATOM 1384 O O . LEU A 1 170 ? 8.429 18.840 -2.174 1.00 81.50 170 LEU A O 1
ATOM 1388 N N . THR A 1 171 ? 9.470 19.208 -0.239 1.00 84.31 171 THR A N 1
ATOM 1389 C CA . THR A 1 171 ? 9.001 17.968 0.388 1.00 84.31 171 THR A CA 1
ATOM 1390 C C . THR A 1 171 ? 7.597 18.152 0.958 1.00 84.31 171 THR A C 1
ATOM 1392 O O . THR A 1 171 ? 7.232 19.244 1.383 1.00 84.31 171 THR A O 1
ATOM 1395 N N . CYS A 1 172 ? 6.822 17.069 1.091 1.00 86.25 172 CYS A N 1
ATOM 1396 C CA . CYS A 1 172 ? 5.518 17.140 1.763 1.00 86.25 172 CYS A CA 1
ATOM 1397 C C . CYS A 1 172 ? 5.609 17.688 3.195 1.00 86.25 172 CYS A C 1
ATOM 1399 O O . CYS A 1 172 ? 4.619 18.202 3.699 1.00 86.25 172 CYS A O 1
ATOM 1401 N N . ALA A 1 173 ? 6.768 17.563 3.853 1.00 86.00 173 ALA A N 1
ATOM 1402 C CA . ALA A 1 173 ? 7.010 18.150 5.166 1.00 86.00 173 ALA A CA 1
ATOM 1403 C C . ALA A 1 173 ? 7.121 19.680 5.104 1.00 86.00 173 ALA A C 1
ATOM 1405 O O . ALA A 1 173 ? 6.511 20.351 5.922 1.00 86.00 173 ALA A O 1
ATOM 1406 N N . GLN A 1 174 ? 7.827 20.220 4.108 1.00 86.00 174 GLN A N 1
ATOM 1407 C CA . GLN A 1 174 ? 7.938 21.667 3.879 1.00 86.00 174 GLN A CA 1
ATOM 1408 C C . GLN A 1 174 ? 6.609 22.277 3.410 1.00 86.00 174 GLN A C 1
ATOM 1410 O O . GLN A 1 174 ? 6.182 23.314 3.900 1.00 86.00 174 GLN A O 1
ATOM 1415 N N . ILE A 1 175 ? 5.882 21.587 2.532 1.00 87.75 175 ILE A N 1
ATOM 1416 C CA . ILE A 1 175 ? 4.536 22.024 2.131 1.00 87.75 175 ILE A CA 1
ATOM 1417 C C . ILE A 1 175 ? 3.589 22.004 3.344 1.00 87.75 175 ILE A C 1
ATOM 1419 O O . ILE A 1 175 ? 2.768 22.895 3.524 1.00 87.75 175 ILE A O 1
ATOM 1423 N N . ALA A 1 176 ? 3.720 21.004 4.222 1.00 89.81 176 ALA A N 1
ATOM 1424 C CA . ALA A 1 176 ? 2.949 20.935 5.460 1.00 89.81 176 ALA A CA 1
ATOM 1425 C C . ALA A 1 176 ? 3.311 22.036 6.472 1.00 89.81 176 ALA A C 1
ATOM 1427 O O . ALA A 1 176 ? 2.454 22.407 7.263 1.00 89.81 176 ALA A O 1
ATOM 1428 N N . THR A 1 177 ? 4.533 22.585 6.464 1.00 87.94 177 THR A N 1
ATOM 1429 C CA . THR A 1 177 ? 4.856 23.733 7.331 1.00 87.94 177 THR A CA 1
ATOM 1430 C C . THR A 1 177 ? 4.139 25.007 6.896 1.00 87.94 177 THR A C 1
ATOM 1432 O O . THR A 1 177 ? 3.722 25.782 7.751 1.00 87.94 177 THR A O 1
ATOM 1435 N N . GLU A 1 178 ? 3.929 25.196 5.590 1.00 85.19 178 GLU A N 1
ATOM 1436 C CA . GLU A 1 178 ? 3.133 26.312 5.052 1.00 85.19 178 GLU A CA 1
ATOM 1437 C C . GLU A 1 178 ? 1.628 26.080 5.251 1.00 85.19 178 GLU A C 1
ATOM 1439 O O . GLU A 1 178 ? 0.857 27.008 5.489 1.00 85.19 178 GLU A O 1
ATOM 1444 N N . LEU A 1 179 ? 1.207 24.814 5.228 1.00 86.31 179 LEU A N 1
ATOM 1445 C CA . LEU A 1 179 ? -0.150 24.377 5.531 1.00 86.31 179 LEU A CA 1
ATOM 1446 C C . LEU A 1 179 ? -0.239 23.898 6.986 1.00 86.31 179 LEU A C 1
ATOM 1448 O O . LEU A 1 179 ? -0.466 22.715 7.224 1.00 86.31 179 LEU A O 1
ATOM 1452 N N . SER A 1 180 ? -0.081 24.814 7.947 1.00 70.62 180 SER A N 1
ATOM 1453 C CA . SER A 1 180 ? 0.065 24.558 9.398 1.00 70.62 180 SER A CA 1
ATOM 1454 C C . SER A 1 180 ? -0.962 23.607 10.042 1.00 70.62 180 SER A C 1
ATOM 1456 O O . SER A 1 180 ? -0.694 23.010 11.082 1.00 70.62 180 SER A O 1
ATOM 1458 N N . GLU A 1 181 ? -2.122 23.400 9.417 1.00 80.31 181 GLU A N 1
ATOM 1459 C CA . GLU A 1 181 ? -3.160 22.463 9.869 1.00 80.31 181 GLU A CA 1
ATOM 1460 C C . GLU A 1 181 ? -3.173 21.105 9.128 1.00 80.31 181 GLU A C 1
ATOM 1462 O O . GLU A 1 181 ? -4.088 20.290 9.302 1.00 80.31 181 GLU A O 1
ATOM 1467 N N . ARG A 1 182 ? -2.194 20.830 8.260 1.00 87.44 182 ARG A N 1
ATOM 1468 C CA . ARG A 1 182 ? -2.111 19.608 7.450 1.00 87.44 182 ARG A CA 1
ATOM 1469 C C . ARG A 1 182 ? -0.855 18.825 7.783 1.00 87.44 182 ARG A C 1
ATOM 1471 O O . ARG A 1 182 ? 0.248 19.346 7.808 1.00 87.44 182 ARG A O 1
ATOM 1478 N N . SER A 1 183 ? -1.010 17.517 7.973 1.00 89.31 183 SER A N 1
ATOM 1479 C CA . SER A 1 183 ? 0.142 16.636 8.140 1.00 89.31 183 SER A CA 1
ATOM 1480 C C . SER A 1 183 ? 0.850 16.382 6.798 1.00 89.31 183 SER A C 1
ATOM 1482 O O . SER A 1 183 ? 0.194 16.353 5.748 1.00 89.31 183 SER A O 1
ATOM 1484 N N . PRO A 1 184 ? 2.154 16.047 6.806 1.00 88.94 184 PRO A N 1
ATOM 1485 C CA . PRO A 1 184 ? 2.877 15.652 5.592 1.00 88.94 184 PRO A CA 1
ATOM 1486 C C . PRO A 1 184 ? 2.224 14.465 4.864 1.00 88.94 184 PRO A C 1
ATOM 1488 O O . PRO A 1 184 ? 2.213 14.392 3.635 1.00 88.94 184 PRO A O 1
ATOM 1491 N N . SER A 1 185 ? 1.624 13.537 5.618 1.00 86.69 185 SER A N 1
ATOM 1492 C CA . SER A 1 185 ? 0.867 12.408 5.068 1.00 86.69 185 SER A CA 1
ATOM 1493 C C . SER A 1 185 ? -0.439 12.837 4.394 1.00 86.69 185 SER A C 1
ATOM 1495 O O . SER A 1 185 ? -0.815 12.259 3.373 1.00 86.69 185 SER A O 1
ATOM 1497 N N . ALA A 1 186 ? -1.120 13.862 4.919 1.00 89.19 186 ALA A N 1
ATOM 1498 C CA . ALA A 1 186 ? -2.313 14.430 4.301 1.00 89.19 186 ALA A CA 1
ATOM 1499 C C . ALA A 1 186 ? -1.967 15.139 2.986 1.00 89.19 186 ALA A C 1
ATOM 1501 O O . ALA A 1 186 ? -2.667 14.925 1.995 1.00 89.19 186 ALA A O 1
ATOM 1502 N N . VAL A 1 187 ? -0.867 15.901 2.955 1.00 89.88 187 VAL A N 1
ATOM 1503 C CA . VAL A 1 187 ? -0.332 16.531 1.736 1.00 89.88 187 VAL A CA 1
ATOM 1504 C C . VAL A 1 187 ? 0.000 15.474 0.686 1.00 89.88 187 VAL A C 1
ATOM 1506 O O . VAL A 1 187 ? -0.493 15.562 -0.433 1.00 89.88 187 VAL A O 1
ATOM 1509 N N . ALA A 1 188 ? 0.733 14.415 1.048 1.00 87.00 188 ALA A N 1
ATOM 1510 C CA . ALA A 1 188 ? 1.066 13.329 0.120 1.00 87.00 188 ALA A CA 1
ATOM 1511 C C . ALA A 1 188 ? -0.188 12.639 -0.453 1.00 87.00 188 ALA A C 1
ATOM 1513 O O . ALA A 1 188 ? -0.292 12.395 -1.657 1.00 87.00 188 ALA A O 1
ATOM 1514 N N . ALA A 1 189 ? -1.178 12.355 0.401 1.00 87.44 189 ALA A N 1
ATOM 1515 C CA . ALA A 1 189 ? -2.441 11.762 -0.028 1.00 87.44 189 ALA A CA 1
ATOM 1516 C C . ALA A 1 189 ? -3.250 12.705 -0.933 1.00 87.44 189 ALA A C 1
ATOM 1518 O O . ALA A 1 189 ? -3.922 12.246 -1.861 1.00 87.44 189 ALA A O 1
ATOM 1519 N N . ARG A 1 190 ? -3.203 14.019 -0.680 1.00 90.88 190 ARG A N 1
ATOM 1520 C CA . ARG A 1 190 ? -3.871 15.011 -1.524 1.00 90.88 190 ARG A CA 1
ATOM 1521 C C . ARG A 1 190 ? -3.166 15.180 -2.859 1.00 90.88 190 ARG A C 1
ATOM 1523 O O . ARG A 1 190 ? -3.844 15.126 -3.877 1.00 90.88 190 ARG A O 1
ATOM 1530 N N . ALA A 1 191 ? -1.842 15.271 -2.863 1.00 87.62 191 ALA A N 1
ATOM 1531 C CA . ALA A 1 191 ? -1.021 15.303 -4.066 1.00 87.62 191 ALA A CA 1
ATOM 1532 C C . ALA A 1 191 ? -1.326 14.105 -4.980 1.00 87.62 191 ALA A C 1
ATOM 1534 O O . ALA A 1 191 ? -1.518 14.277 -6.181 1.00 87.62 191 ALA A O 1
ATOM 1535 N N . ALA A 1 192 ? -1.501 12.903 -4.418 1.00 84.31 192 ALA A N 1
ATOM 1536 C CA . ALA A 1 192 ? -1.942 11.735 -5.183 1.00 84.31 192 ALA A CA 1
ATOM 1537 C C . ALA A 1 192 ? -3.318 11.920 -5.840 1.00 84.31 192 ALA A C 1
ATOM 1539 O O . ALA A 1 192 ? -3.490 11.571 -7.005 1.00 84.31 192 ALA A O 1
ATOM 1540 N N . LYS A 1 193 ? -4.285 12.514 -5.131 1.00 86.19 193 LYS A N 1
ATOM 1541 C CA . LYS A 1 193 ? -5.611 12.829 -5.692 1.00 86.19 193 LYS A CA 1
ATOM 1542 C C . LYS A 1 193 ? -5.577 13.935 -6.746 1.00 86.19 193 LYS A C 1
ATOM 1544 O O . LYS A 1 193 ? -6.429 13.935 -7.624 1.00 86.19 193 LYS A O 1
ATOM 1549 N N . LEU A 1 194 ? -4.626 14.861 -6.649 1.00 85.94 194 LEU A N 1
ATOM 1550 C CA . LEU A 1 194 ? -4.405 15.928 -7.627 1.00 85.94 194 LEU A CA 1
ATOM 1551 C C . LEU A 1 194 ? -3.572 15.461 -8.837 1.00 85.94 194 LEU A C 1
ATOM 1553 O O . LEU A 1 194 ? -3.296 16.264 -9.719 1.00 85.94 194 LEU A O 1
ATOM 1557 N N . GLY A 1 195 ? -3.161 14.186 -8.891 1.00 83.00 195 GLY A N 1
ATOM 1558 C CA . GLY A 1 195 ? -2.341 13.643 -9.983 1.00 83.00 195 GLY A CA 1
ATOM 1559 C C . GLY A 1 195 ? -0.849 13.993 -9.895 1.00 83.00 195 GLY A C 1
ATOM 1560 O O . GLY A 1 195 ? -0.098 13.752 -10.836 1.00 83.00 195 GLY A O 1
ATOM 1561 N N . LEU A 1 196 ? -0.391 14.526 -8.761 1.00 76.31 196 LEU A N 1
ATOM 1562 C CA . LEU A 1 196 ? 0.995 14.956 -8.543 1.00 76.31 196 LEU A CA 1
ATOM 1563 C C . LEU A 1 196 ? 1.906 13.814 -8.053 1.00 76.31 196 LEU A C 1
ATOM 1565 O O . LEU A 1 196 ? 3.126 13.917 -8.133 1.00 76.31 196 LEU A O 1
ATOM 1569 N N . ALA A 1 197 ? 1.342 12.692 -7.584 1.00 60.75 197 ALA A N 1
ATOM 1570 C CA . ALA A 1 197 ? 2.113 11.567 -7.031 1.00 60.75 197 ALA A CA 1
ATOM 1571 C C . ALA A 1 197 ? 2.990 10.810 -8.049 1.00 60.75 197 ALA A C 1
ATOM 1573 O O . ALA A 1 197 ? 3.816 9.992 -7.649 1.00 60.75 197 ALA A O 1
ATOM 1574 N N . SER A 1 198 ? 2.830 11.074 -9.347 1.00 52.69 198 SER A N 1
ATOM 1575 C CA . SER A 1 198 ? 3.603 10.456 -10.433 1.00 52.69 198 SER A CA 1
ATOM 1576 C C . SER A 1 198 ? 4.767 11.308 -10.943 1.00 52.69 198 SER A C 1
ATOM 1578 O O . SER A 1 198 ? 5.612 10.793 -11.673 1.00 52.69 198 SER A O 1
ATOM 1580 N N . HIS A 1 199 ? 4.884 12.562 -10.509 1.00 48.94 199 HIS A N 1
ATOM 1581 C CA . HIS A 1 199 ? 6.090 13.351 -10.721 1.00 48.94 199 HIS A CA 1
ATOM 1582 C C . HIS A 1 199 ? 6.917 13.213 -9.450 1.00 48.94 199 HIS A C 1
ATOM 1584 O O . HIS A 1 199 ? 6.741 13.956 -8.487 1.00 48.94 199 HIS A O 1
ATOM 1590 N N . GLY A 1 200 ? 7.787 12.195 -9.402 1.00 56.62 200 GLY A N 1
ATOM 1591 C CA . GLY A 1 200 ? 8.828 12.168 -8.377 1.00 56.62 200 GLY A CA 1
ATOM 1592 C C . GLY A 1 200 ? 9.468 13.551 -8.347 1.00 56.62 200 GLY A C 1
ATOM 1593 O O . GLY A 1 200 ? 9.795 14.042 -9.425 1.00 56.62 200 GLY A O 1
ATOM 1594 N N . ARG A 1 201 ? 9.556 14.176 -7.155 1.00 67.56 201 ARG A N 1
ATOM 1595 C CA . ARG A 1 201 ? 9.970 15.583 -6.963 1.00 67.56 201 ARG A CA 1
ATOM 1596 C C . ARG A 1 201 ? 10.994 15.967 -8.034 1.00 67.56 201 ARG A C 1
ATOM 1598 O O . ARG A 1 201 ? 11.978 15.236 -8.215 1.00 67.56 201 ARG A O 1
ATOM 1605 N N . VAL A 1 202 ? 10.726 17.023 -8.794 1.00 70.88 202 VAL A N 1
ATOM 1606 C CA . VAL A 1 202 ? 11.590 17.413 -9.912 1.00 70.88 202 VAL A CA 1
ATOM 1607 C C . VAL A 1 202 ? 12.992 17.669 -9.361 1.00 70.88 202 VAL A C 1
ATOM 1609 O O . VAL A 1 202 ? 13.147 18.168 -8.248 1.00 70.88 202 VAL A O 1
ATOM 1612 N N . TRP A 1 203 ? 14.020 17.220 -10.078 1.00 74.62 203 TRP A N 1
ATOM 1613 C CA . TRP A 1 203 ? 15.393 17.550 -9.711 1.00 74.62 203 TRP A CA 1
ATOM 1614 C C . TRP A 1 203 ? 15.625 19.015 -10.048 1.00 74.62 203 TRP A C 1
ATOM 1616 O O . TRP A 1 203 ? 15.606 19.380 -11.222 1.00 74.62 203 TRP A O 1
ATOM 1626 N N . THR A 1 204 ? 15.793 19.840 -9.021 1.00 77.62 204 THR A N 1
ATOM 1627 C CA . THR A 1 204 ? 16.071 21.266 -9.200 1.00 77.62 204 THR A CA 1
ATOM 1628 C C . THR A 1 204 ? 17.558 21.494 -9.474 1.00 77.62 204 THR A C 1
ATOM 1630 O O . THR A 1 204 ? 18.400 20.651 -9.157 1.00 77.62 204 THR A O 1
ATOM 1633 N N . ALA A 1 205 ? 17.910 22.666 -10.012 1.00 79.06 205 ALA A N 1
ATOM 1634 C CA . ALA A 1 205 ? 19.313 23.061 -10.161 1.00 79.06 205 ALA A CA 1
ATOM 1635 C C . ALA A 1 205 ? 20.055 23.068 -8.809 1.00 79.06 205 ALA A C 1
ATOM 1637 O O . ALA A 1 205 ? 21.226 22.699 -8.735 1.00 79.06 205 ALA A O 1
ATOM 1638 N N . ARG A 1 206 ? 19.349 23.418 -7.723 1.00 78.56 206 ARG A N 1
ATOM 1639 C CA . ARG A 1 206 ? 19.867 23.343 -6.354 1.00 78.56 206 ARG A CA 1
ATOM 1640 C C . ARG A 1 206 ? 20.138 21.902 -5.931 1.00 78.56 206 ARG A C 1
ATOM 1642 O O . ARG A 1 206 ? 21.198 21.640 -5.376 1.00 78.56 206 ARG A O 1
ATOM 1649 N N . ASP A 1 207 ? 19.232 20.971 -6.230 1.00 82.44 207 ASP A N 1
ATOM 1650 C CA . ASP A 1 207 ? 19.426 19.548 -5.923 1.00 82.44 207 ASP A CA 1
ATOM 1651 C C . ASP A 1 207 ? 20.640 18.975 -6.666 1.00 82.44 207 ASP A C 1
ATOM 1653 O O . ASP A 1 207 ? 21.421 18.222 -6.084 1.00 82.44 207 ASP A O 1
ATOM 1657 N N . ASP A 1 208 ? 20.823 19.351 -7.934 1.00 88.12 208 ASP A N 1
ATOM 1658 C CA . ASP A 1 208 ? 21.979 18.940 -8.732 1.00 88.12 208 ASP A CA 1
ATOM 1659 C C . ASP A 1 208 ? 23.283 19.528 -8.193 1.00 88.12 208 ASP A C 1
ATOM 1661 O O . ASP A 1 208 ? 24.285 18.818 -8.095 1.00 88.12 208 ASP A O 1
ATOM 1665 N N . TRP A 1 209 ? 23.276 20.809 -7.815 1.00 85.94 209 TRP A N 1
ATOM 1666 C CA . TRP A 1 209 ? 24.421 21.466 -7.191 1.00 85.94 209 TRP A CA 1
ATOM 1667 C C . TRP A 1 209 ? 24.786 20.799 -5.863 1.00 85.94 209 TRP A C 1
ATOM 1669 O O . TRP A 1 209 ? 25.937 20.409 -5.666 1.00 85.94 209 TRP A O 1
ATOM 1679 N N . THR A 1 210 ? 23.805 20.567 -4.986 1.00 84.56 210 THR A N 1
ATOM 1680 C CA . THR A 1 210 ? 24.019 19.866 -3.717 1.00 84.56 210 THR A CA 1
ATOM 1681 C C . THR A 1 210 ? 24.536 18.450 -3.960 1.00 84.56 210 THR A C 1
ATOM 1683 O O . THR A 1 210 ? 25.491 18.036 -3.314 1.00 84.56 210 THR A O 1
ATOM 1686 N N . LEU A 1 211 ? 23.988 17.716 -4.933 1.00 86.56 211 LEU A N 1
ATOM 1687 C CA . LEU A 1 211 ? 24.476 16.381 -5.280 1.00 86.56 211 LEU A CA 1
ATOM 1688 C C . LEU A 1 211 ? 25.937 16.404 -5.764 1.00 86.56 211 LEU A C 1
ATOM 1690 O O . LEU A 1 211 ? 26.708 15.532 -5.371 1.00 86.56 211 LEU A O 1
ATOM 1694 N N . ARG A 1 212 ? 26.346 17.402 -6.561 1.00 87.69 212 ARG A N 1
ATOM 1695 C CA . ARG A 1 212 ? 27.751 17.588 -6.978 1.00 87.69 212 ARG A CA 1
ATOM 1696 C C . ARG A 1 212 ? 28.673 17.842 -5.788 1.00 87.69 212 ARG A C 1
ATOM 1698 O O . ARG A 1 212 ? 29.737 17.231 -5.713 1.00 87.69 212 ARG A O 1
ATOM 1705 N N . VAL A 1 213 ? 28.263 18.704 -4.856 1.00 87.19 213 VAL A N 1
ATOM 1706 C CA . VAL A 1 213 ? 29.026 18.999 -3.632 1.00 87.19 213 VAL A CA 1
ATOM 1707 C C . VAL A 1 213 ? 29.184 17.742 -2.778 1.00 87.19 213 VAL A C 1
ATOM 1709 O O . VAL A 1 213 ? 30.308 17.385 -2.442 1.00 87.19 213 VAL A O 1
ATOM 1712 N N . LEU A 1 214 ? 28.092 17.016 -2.528 1.00 85.81 214 LEU A N 1
ATOM 1713 C CA . LEU A 1 214 ? 28.102 15.791 -1.723 1.00 85.81 214 LEU A CA 1
ATOM 1714 C C . LEU A 1 214 ? 28.971 14.682 -2.339 1.00 85.81 214 LEU A C 1
ATOM 1716 O O . LEU A 1 214 ? 29.626 13.941 -1.609 1.00 85.81 214 LEU A O 1
ATOM 1720 N N . VAL A 1 215 ? 29.003 14.571 -3.675 1.00 83.69 215 VAL A N 1
ATOM 1721 C CA . VAL A 1 215 ? 29.899 13.641 -4.388 1.00 83.69 215 VAL A CA 1
ATOM 1722 C C . VAL A 1 215 ? 31.360 14.045 -4.242 1.00 83.69 215 VAL A C 1
ATOM 1724 O O . VAL A 1 215 ? 32.196 13.185 -3.972 1.00 83.69 215 VAL A O 1
ATOM 1727 N N . ARG A 1 216 ? 31.671 15.336 -4.385 1.00 83.19 216 ARG A N 1
ATOM 1728 C CA . ARG A 1 216 ? 33.032 15.863 -4.227 1.00 83.19 216 ARG A CA 1
ATOM 1729 C C . ARG A 1 216 ? 33.564 15.676 -2.805 1.00 83.19 216 ARG A C 1
ATOM 1731 O O . ARG A 1 216 ? 34.733 15.359 -2.637 1.00 83.19 216 ARG A O 1
ATOM 1738 N N . GLU A 1 217 ? 32.706 15.837 -1.802 1.00 83.44 217 GLU A N 1
ATOM 1739 C CA . GLU A 1 217 ? 33.036 15.626 -0.385 1.00 83.44 217 GLU A CA 1
ATOM 1740 C C . GLU A 1 217 ? 33.084 14.141 0.011 1.00 83.44 217 GLU A C 1
ATOM 1742 O O . GLU A 1 217 ? 33.423 13.812 1.144 1.00 83.44 217 GLU A O 1
ATOM 1747 N N . GLY A 1 218 ? 32.759 13.228 -0.911 1.00 80.00 218 GLY A N 1
ATOM 1748 C CA . GLY A 1 218 ? 32.845 11.789 -0.677 1.00 80.00 218 GLY A CA 1
ATOM 1749 C C . GLY A 1 218 ? 31.836 11.258 0.343 1.00 80.00 218 GLY A C 1
ATOM 1750 O O . GLY A 1 218 ? 32.075 10.200 0.925 1.00 80.00 218 GLY A O 1
ATOM 1751 N N . LEU A 1 219 ? 30.716 11.960 0.569 1.00 80.19 219 LEU A N 1
ATOM 1752 C CA . LEU A 1 219 ? 29.702 11.521 1.527 1.00 80.19 219 LEU A CA 1
ATOM 1753 C C . LEU A 1 219 ? 29.107 10.162 1.142 1.00 80.19 219 LEU A C 1
ATOM 1755 O O . LEU A 1 219 ? 28.886 9.857 -0.030 1.00 80.19 219 LEU A O 1
ATOM 1759 N N . GLU A 1 220 ? 28.764 9.355 2.145 1.00 81.44 220 GLU A N 1
ATOM 1760 C CA . GLU A 1 220 ? 28.068 8.092 1.902 1.00 81.44 220 GLU A CA 1
ATOM 1761 C C . GLU A 1 220 ? 26.713 8.323 1.217 1.00 81.44 220 GLU A C 1
ATOM 1763 O O . GLU A 1 220 ? 25.941 9.220 1.583 1.00 81.44 220 GLU A O 1
ATOM 1768 N N . LEU A 1 221 ? 26.390 7.466 0.244 1.00 79.25 221 LEU A N 1
ATOM 1769 C CA . LEU A 1 221 ? 25.161 7.556 -0.546 1.00 79.25 221 LEU A CA 1
ATOM 1770 C C . LEU A 1 221 ? 23.898 7.586 0.327 1.00 79.25 221 LEU A C 1
ATOM 1772 O O . LEU A 1 221 ? 22.954 8.321 0.039 1.00 79.25 221 LEU A O 1
ATOM 1776 N N . GLU A 1 222 ? 23.863 6.775 1.381 1.00 78.25 222 GLU A N 1
ATOM 1777 C CA . GLU A 1 222 ? 22.735 6.666 2.299 1.00 78.25 222 GLU A CA 1
ATOM 1778 C C . GLU A 1 222 ? 22.518 7.969 3.079 1.00 78.25 222 GLU A C 1
ATOM 1780 O O . GLU A 1 222 ? 21.376 8.400 3.264 1.00 78.25 222 GLU A O 1
ATOM 1785 N N . ARG A 1 223 ? 23.606 8.637 3.476 1.00 78.50 223 ARG A N 1
ATOM 1786 C CA . ARG A 1 223 ? 23.551 9.929 4.164 1.00 78.50 223 ARG A CA 1
ATOM 1787 C C . ARG A 1 223 ? 23.154 11.052 3.208 1.00 78.50 223 ARG A C 1
ATOM 1789 O O . ARG A 1 223 ? 22.289 11.855 3.549 1.00 78.50 223 ARG A O 1
ATOM 1796 N N . ALA A 1 224 ? 23.701 11.060 1.994 1.00 82.62 224 ALA A N 1
ATOM 1797 C CA . ALA A 1 224 ? 23.309 11.997 0.943 1.00 82.62 224 ALA A CA 1
ATOM 1798 C C . ALA A 1 224 ? 21.817 11.865 0.579 1.00 82.62 224 ALA A C 1
ATOM 1800 O O . ALA A 1 224 ? 21.120 12.865 0.400 1.00 82.62 224 ALA A O 1
ATOM 1801 N N . ALA A 1 225 ? 21.300 10.634 0.523 1.00 81.62 225 ALA A N 1
ATOM 1802 C CA . ALA A 1 225 ? 19.891 10.360 0.250 1.00 81.62 225 ALA A CA 1
ATOM 1803 C C . ALA A 1 225 ? 18.975 10.913 1.352 1.00 81.62 225 ALA A C 1
ATOM 1805 O O . ALA A 1 225 ? 17.947 11.517 1.047 1.00 81.62 225 ALA A O 1
ATOM 1806 N N . GLN A 1 226 ? 19.374 10.773 2.621 1.00 77.44 226 GLN A N 1
ATOM 1807 C CA . GLN A 1 226 ? 18.660 11.374 3.751 1.00 77.44 226 GLN A CA 1
ATOM 1808 C C . GLN A 1 226 ? 18.646 12.905 3.670 1.00 77.44 226 GLN A C 1
ATOM 1810 O O . GLN A 1 226 ? 17.578 13.496 3.805 1.00 77.44 226 GLN A O 1
ATOM 1815 N N . LEU A 1 227 ? 19.794 13.538 3.398 1.00 80.50 227 LEU A N 1
ATOM 1816 C CA . LEU A 1 227 ? 19.909 15.001 3.298 1.00 80.50 227 LEU A CA 1
ATOM 1817 C C . LEU A 1 227 ? 19.046 15.580 2.170 1.00 80.50 227 LEU A C 1
ATOM 1819 O O . LEU A 1 227 ? 18.399 16.607 2.348 1.00 80.50 227 LEU A O 1
ATOM 1823 N N . LEU A 1 228 ? 18.984 14.896 1.026 1.00 77.81 228 LEU A N 1
ATOM 1824 C CA . LEU A 1 228 ? 18.137 15.300 -0.099 1.00 77.81 228 LEU A CA 1
ATOM 1825 C C . LEU A 1 228 ? 16.675 14.840 0.046 1.00 77.81 228 LEU A C 1
ATOM 1827 O O . LEU A 1 228 ? 15.857 15.154 -0.821 1.00 77.81 228 LEU A O 1
ATOM 1831 N N . ALA A 1 229 ? 16.328 14.114 1.116 1.00 75.94 229 ALA A N 1
ATOM 1832 C CA . ALA A 1 229 ? 15.024 13.480 1.324 1.00 75.94 229 ALA A CA 1
ATOM 1833 C C . ALA A 1 229 ? 14.577 12.627 0.117 1.00 75.94 229 ALA A C 1
ATOM 1835 O O . ALA A 1 229 ? 13.444 12.713 -0.366 1.00 75.94 229 ALA A O 1
ATOM 1836 N N . ARG A 1 230 ? 15.494 11.808 -0.406 1.00 80.31 230 ARG A N 1
ATOM 1837 C CA . ARG A 1 230 ? 15.304 10.923 -1.565 1.00 80.31 230 ARG A CA 1
ATOM 1838 C C . ARG A 1 230 ? 15.722 9.495 -1.247 1.00 80.31 230 ARG A C 1
ATOM 1840 O O . ARG A 1 230 ? 16.323 9.213 -0.218 1.00 80.31 230 ARG A O 1
ATOM 1847 N N . THR A 1 231 ? 15.428 8.578 -2.166 1.00 79.06 231 THR A N 1
ATOM 1848 C CA . THR A 1 231 ? 15.963 7.217 -2.092 1.00 79.06 231 THR A CA 1
ATOM 1849 C C . THR A 1 231 ? 17.397 7.161 -2.635 1.00 79.06 231 THR A C 1
ATOM 1851 O O . THR A 1 231 ? 17.721 7.887 -3.584 1.00 79.06 231 THR A O 1
ATOM 1854 N N . PRO A 1 232 ? 18.256 6.272 -2.100 1.00 80.50 232 PRO A N 1
ATOM 1855 C CA . PRO A 1 232 ? 19.589 6.017 -2.650 1.00 80.50 232 PRO A CA 1
ATOM 1856 C C . PRO A 1 232 ? 19.566 5.709 -4.154 1.00 80.50 232 PRO A C 1
ATOM 1858 O O . PRO A 1 232 ? 20.406 6.186 -4.913 1.00 80.50 232 PRO A O 1
ATOM 1861 N N . GLU A 1 233 ? 18.568 4.956 -4.620 1.00 77.19 233 GLU A N 1
ATOM 1862 C CA . GLU A 1 233 ? 18.374 4.612 -6.030 1.00 77.19 233 GLU A CA 1
ATOM 1863 C C . GLU A 1 233 ? 18.081 5.840 -6.902 1.00 77.19 233 GLU A C 1
ATOM 1865 O O . GLU A 1 233 ? 18.620 5.940 -8.007 1.00 77.19 233 GLU A O 1
ATOM 1870 N N . ALA A 1 234 ? 17.276 6.790 -6.412 1.00 81.75 234 ALA A N 1
ATOM 1871 C CA . ALA A 1 234 ? 17.001 8.036 -7.123 1.00 81.75 234 ALA A CA 1
ATOM 1872 C C . ALA A 1 234 ? 18.272 8.886 -7.268 1.00 81.75 234 ALA A C 1
ATOM 1874 O O . ALA A 1 234 ? 18.524 9.418 -8.351 1.00 81.75 234 ALA A O 1
ATOM 1875 N N . LEU A 1 235 ? 19.106 8.949 -6.223 1.00 84.81 235 LEU A N 1
ATOM 1876 C CA . LEU A 1 235 ? 20.410 9.619 -6.274 1.00 84.81 235 LEU A CA 1
ATOM 1877 C C . LEU A 1 235 ? 21.350 8.943 -7.272 1.00 84.81 235 LEU A C 1
ATOM 1879 O O . LEU A 1 235 ? 21.918 9.629 -8.115 1.00 84.81 235 LEU A O 1
ATOM 1883 N N . ARG A 1 236 ? 21.473 7.606 -7.253 1.00 80.75 236 ARG A N 1
ATOM 1884 C CA . ARG A 1 236 ? 22.292 6.874 -8.243 1.00 80.75 236 ARG A CA 1
ATOM 1885 C C . ARG A 1 236 ? 21.814 7.127 -9.671 1.00 80.75 236 ARG A C 1
ATOM 1887 O O . ARG A 1 236 ? 22.626 7.231 -10.588 1.00 80.75 236 ARG A O 1
ATOM 1894 N N . ALA A 1 237 ? 20.502 7.184 -9.891 1.00 81.62 237 ALA A N 1
ATOM 1895 C CA . ALA A 1 237 ? 19.941 7.475 -11.205 1.00 81.62 237 ALA A CA 1
ATOM 1896 C C . ALA A 1 237 ? 20.255 8.907 -11.659 1.00 81.62 237 ALA A C 1
ATOM 1898 O O . ALA A 1 237 ? 20.616 9.098 -12.821 1.00 81.62 237 ALA A O 1
ATOM 1899 N N . ARG A 1 238 ? 20.166 9.897 -10.762 1.00 87.62 238 ARG A N 1
ATOM 1900 C CA . ARG A 1 238 ? 20.496 11.287 -11.094 1.00 87.62 238 ARG A CA 1
ATOM 1901 C C . ARG A 1 238 ? 21.992 11.515 -11.270 1.00 87.62 238 ARG A C 1
ATOM 1903 O O . ARG A 1 238 ? 22.369 12.116 -12.266 1.00 87.62 238 ARG A O 1
ATOM 1910 N N . ALA A 1 239 ? 22.830 10.982 -10.384 1.00 85.31 239 ALA A N 1
ATOM 1911 C CA . ALA A 1 239 ? 24.286 11.081 -10.476 1.00 85.31 239 ALA A CA 1
ATOM 1912 C C . ALA A 1 239 ? 24.799 10.559 -11.827 1.00 85.31 239 ALA A C 1
ATOM 1914 O O . ALA A 1 239 ? 25.568 11.246 -12.490 1.00 85.31 239 ALA A O 1
ATOM 1915 N N . ARG A 1 240 ? 24.269 9.419 -12.301 1.00 83.44 240 ARG A N 1
ATOM 1916 C CA . ARG A 1 240 ? 24.561 8.900 -13.649 1.00 83.44 240 ARG A CA 1
ATOM 1917 C C . ARG A 1 240 ? 24.155 9.864 -14.764 1.00 83.44 240 ARG A C 1
ATOM 1919 O O . ARG A 1 240 ? 24.921 10.046 -15.698 1.00 83.44 240 ARG A O 1
ATOM 1926 N N . LYS A 1 241 ? 22.974 10.490 -14.671 1.00 84.75 241 LYS A N 1
ATOM 1927 C CA . LYS A 1 241 ? 22.525 11.493 -15.657 1.00 84.75 241 LYS A CA 1
ATOM 1928 C C . LYS A 1 241 ? 23.399 12.752 -15.664 1.00 84.75 241 LYS A C 1
ATOM 1930 O O . LYS A 1 241 ? 23.512 13.384 -16.702 1.00 84.75 241 LYS A O 1
ATOM 1935 N N . LEU A 1 242 ? 23.990 13.107 -14.525 1.00 85.94 242 LEU A N 1
ATOM 1936 C CA . LEU A 1 242 ? 24.887 14.257 -14.376 1.00 85.94 242 LEU A CA 1
ATOM 1937 C C . LEU A 1 242 ? 26.365 13.918 -14.642 1.00 85.94 242 LEU A C 1
ATOM 1939 O O . LEU A 1 242 ? 27.212 14.787 -14.460 1.00 85.94 242 LEU A O 1
ATOM 1943 N N . GLY A 1 243 ? 26.687 12.674 -15.021 1.00 83.12 243 GLY A N 1
ATOM 1944 C CA . GLY A 1 243 ? 28.067 12.234 -15.253 1.00 83.12 243 GLY A CA 1
ATOM 1945 C C . GLY A 1 243 ? 28.937 12.167 -13.991 1.00 83.12 243 GLY A C 1
ATOM 1946 O O . GLY A 1 243 ? 30.158 12.169 -14.090 1.00 83.12 243 GLY A O 1
ATOM 1947 N N . LEU A 1 244 ? 28.335 12.122 -12.800 1.00 81.50 244 LEU A N 1
ATOM 1948 C CA . LEU A 1 244 ? 29.062 12.077 -11.530 1.00 81.50 244 LEU A CA 1
ATOM 1949 C C . LEU A 1 244 ? 29.471 10.638 -11.193 1.00 81.50 244 LEU A C 1
ATOM 1951 O O . LEU A 1 244 ? 28.668 9.710 -11.345 1.00 81.50 244 LEU A O 1
ATOM 1955 N N . MET A 1 245 ? 30.696 10.450 -10.685 1.00 64.75 245 MET A N 1
ATOM 1956 C CA . MET A 1 245 ? 31.122 9.157 -10.142 1.00 64.75 245 MET A CA 1
ATOM 1957 C C . MET A 1 245 ? 30.176 8.730 -9.013 1.00 64.75 245 MET A C 1
ATOM 1959 O O . MET A 1 245 ? 29.775 9.531 -8.167 1.00 64.75 245 MET A O 1
ATOM 1963 N N . THR A 1 246 ? 29.770 7.460 -9.022 1.00 62.19 246 THR A N 1
ATOM 1964 C CA . THR A 1 246 ? 28.769 6.945 -8.086 1.00 62.19 246 THR A CA 1
ATOM 1965 C C . THR A 1 246 ? 29.277 7.013 -6.649 1.00 62.19 246 THR A C 1
ATOM 1967 O O . THR A 1 246 ? 30.311 6.421 -6.341 1.00 62.19 246 THR A O 1
ATOM 1970 N N . LEU A 1 247 ? 28.510 7.673 -5.775 1.00 60.31 247 LEU A N 1
ATOM 1971 C CA . LEU A 1 247 ? 28.720 7.668 -4.325 1.00 60.31 247 LEU A CA 1
ATOM 1972 C C . LEU A 1 247 ? 28.915 6.232 -3.823 1.00 60.31 247 LEU A C 1
ATOM 1974 O O . LEU A 1 247 ? 28.139 5.332 -4.175 1.00 60.31 247 LEU A O 1
ATOM 1978 N N . ARG A 1 248 ? 29.949 6.023 -3.002 1.00 59.75 248 ARG A N 1
ATOM 1979 C CA . ARG A 1 248 ? 30.208 4.729 -2.364 1.00 59.75 248 ARG A CA 1
ATOM 1980 C C . ARG A 1 248 ? 29.033 4.417 -1.432 1.00 59.75 248 ARG A C 1
ATOM 1982 O O . ARG A 1 248 ? 28.553 5.285 -0.706 1.00 59.75 248 ARG A O 1
ATOM 1989 N N . SER A 1 249 ? 28.514 3.195 -1.519 1.00 56.09 249 SER A N 1
ATOM 1990 C CA . SER A 1 249 ? 27.449 2.708 -0.636 1.00 56.09 249 SER A CA 1
ATOM 1991 C C . SER A 1 249 ? 28.087 1.866 0.453 1.00 56.09 249 SER A C 1
ATOM 1993 O O . SER A 1 249 ? 29.059 1.157 0.197 1.00 56.09 249 SER A O 1
ATOM 1995 N N . ARG A 1 250 ? 27.501 1.826 1.647 1.00 50.06 250 ARG A N 1
ATOM 1996 C CA . ARG A 1 250 ? 28.004 0.952 2.720 1.00 50.06 250 ARG A CA 1
ATOM 1997 C C . ARG A 1 250 ? 28.124 -0.523 2.294 1.00 50.06 250 ARG A C 1
ATOM 1999 O O . ARG A 1 250 ? 28.979 -1.253 2.783 1.00 50.06 250 ARG A O 1
ATOM 2006 N N . ARG A 1 251 ? 27.309 -0.959 1.322 1.00 51.31 251 ARG A N 1
ATOM 2007 C CA . ARG A 1 251 ? 27.372 -2.306 0.723 1.00 51.31 251 ARG A CA 1
ATOM 2008 C C . ARG A 1 251 ? 28.582 -2.536 -0.193 1.00 51.31 251 ARG A C 1
ATOM 2010 O O . ARG A 1 251 ? 28.942 -3.686 -0.400 1.00 51.31 251 ARG A O 1
ATOM 2017 N N . SER A 1 252 ? 29.208 -1.488 -0.736 1.00 47.72 252 SER A N 1
ATOM 2018 C CA . SER A 1 252 ? 30.394 -1.618 -1.600 1.00 47.72 252 SER A CA 1
ATOM 2019 C C . SER A 1 252 ? 31.705 -1.808 -0.833 1.00 47.72 252 SER A C 1
ATOM 2021 O O . SER A 1 252 ? 32.721 -2.084 -1.458 1.00 47.72 252 SER A O 1
ATOM 2023 N N . HIS A 1 253 ? 31.696 -1.694 0.500 1.00 42.72 253 HIS A N 1
ATOM 2024 C CA . HIS A 1 253 ? 32.872 -1.974 1.335 1.00 42.72 253 HIS A CA 1
ATOM 2025 C C . HIS A 1 253 ? 33.168 -3.474 1.493 1.00 42.72 253 HIS A C 1
ATOM 2027 O O . HIS A 1 253 ? 34.237 -3.834 1.972 1.00 42.72 253 HIS A O 1
ATOM 2033 N N . GLN A 1 254 ? 32.263 -4.356 1.059 1.00 50.84 254 GLN A N 1
ATOM 2034 C CA . GLN A 1 254 ? 32.566 -5.775 0.897 1.00 50.84 254 GLN A CA 1
ATOM 2035 C C . GLN A 1 254 ? 32.971 -6.010 -0.558 1.00 50.84 254 GLN A C 1
ATOM 2037 O O . GLN A 1 254 ? 32.123 -6.023 -1.452 1.00 50.84 254 GLN A O 1
ATOM 2042 N N . ALA A 1 255 ? 34.273 -6.157 -0.814 1.00 45.28 255 ALA A N 1
ATOM 2043 C CA . ALA A 1 255 ? 34.750 -6.581 -2.125 1.00 45.28 255 ALA A CA 1
ATOM 2044 C C . ALA A 1 255 ? 34.047 -7.899 -2.513 1.00 45.28 255 ALA A C 1
ATOM 2046 O O . ALA A 1 255 ? 33.931 -8.796 -1.672 1.00 45.28 255 ALA A O 1
ATOM 2047 N N . PRO A 1 256 ? 33.543 -8.045 -3.752 1.00 55.22 256 PRO A N 1
ATOM 2048 C CA . PRO A 1 256 ? 32.850 -9.261 -4.146 1.00 55.22 256 PRO A CA 1
ATOM 2049 C C . PRO A 1 256 ? 33.833 -10.435 -4.111 1.00 55.22 256 PRO A C 1
ATOM 2051 O O . PRO A 1 256 ? 34.733 -10.531 -4.946 1.00 55.22 256 PRO A O 1
ATOM 2054 N N . ARG A 1 257 ? 33.653 -11.341 -3.143 1.00 68.44 257 ARG A N 1
ATOM 2055 C CA . ARG A 1 257 ? 34.388 -12.608 -3.063 1.00 68.44 257 ARG A CA 1
ATOM 2056 C C . ARG A 1 257 ? 34.187 -13.363 -4.384 1.00 68.44 257 ARG A C 1
ATOM 2058 O O . ARG A 1 257 ? 33.051 -13.686 -4.744 1.00 68.44 257 ARG A O 1
ATOM 2065 N N . ARG A 1 258 ? 35.264 -13.592 -5.143 1.00 79.31 258 ARG A N 1
ATOM 2066 C CA . ARG A 1 258 ? 35.215 -14.298 -6.439 1.00 79.31 258 ARG A CA 1
ATOM 2067 C C . ARG A 1 258 ? 34.760 -15.748 -6.233 1.00 79.31 258 ARG A C 1
ATOM 2069 O O . ARG A 1 258 ? 34.983 -16.294 -5.158 1.00 79.31 258 ARG A O 1
ATOM 2076 N N . TRP A 1 259 ? 34.067 -16.328 -7.213 1.00 83.19 259 TRP A N 1
ATOM 2077 C CA . TRP A 1 259 ? 33.669 -17.743 -7.183 1.00 83.19 259 TRP A CA 1
ATOM 2078 C C . TRP A 1 259 ? 34.868 -18.617 -7.545 1.00 83.19 259 TRP A C 1
ATOM 2080 O O . TRP A 1 259 ? 35.557 -18.303 -8.518 1.00 83.19 259 TRP A O 1
ATOM 2090 N N . SER A 1 260 ? 35.129 -19.662 -6.765 1.00 86.25 260 SER A N 1
ATOM 2091 C CA . SER A 1 260 ? 36.154 -20.656 -7.082 1.00 86.25 260 SER A CA 1
ATOM 2092 C C . SER A 1 260 ? 35.579 -21.789 -7.949 1.00 86.25 260 SER A C 1
ATOM 2094 O O . SER A 1 260 ? 34.378 -22.057 -7.884 1.00 86.25 260 SER A O 1
ATOM 2096 N N . PRO A 1 261 ? 36.419 -22.492 -8.732 1.00 84.25 261 PRO A N 1
ATOM 2097 C CA . PRO A 1 261 ? 35.984 -23.674 -9.480 1.00 84.25 261 PRO A CA 1
ATOM 2098 C C . PRO A 1 261 ? 35.391 -24.772 -8.585 1.00 84.25 261 PRO A C 1
ATOM 2100 O O . PRO A 1 261 ? 34.403 -25.393 -8.956 1.00 84.25 261 PRO A O 1
ATOM 2103 N N . ALA A 1 262 ? 35.932 -24.953 -7.375 1.00 81.06 262 ALA A N 1
ATOM 2104 C CA . ALA A 1 262 ? 35.403 -25.906 -6.400 1.00 81.06 262 ALA A CA 1
ATOM 2105 C C . ALA A 1 262 ? 34.000 -25.511 -5.901 1.00 81.06 262 ALA A C 1
ATOM 2107 O O . ALA A 1 262 ? 33.140 -26.368 -5.735 1.00 81.06 262 ALA A O 1
ATOM 2108 N N . GLU A 1 263 ? 33.731 -24.214 -5.695 1.00 85.94 263 GLU A N 1
ATOM 2109 C CA . GLU A 1 263 ? 32.381 -23.742 -5.354 1.00 85.94 263 GLU A CA 1
ATOM 2110 C C . GLU A 1 263 ? 31.394 -23.995 -6.507 1.00 85.94 263 GLU A C 1
ATOM 2112 O O . GLU A 1 263 ? 30.247 -24.359 -6.255 1.00 85.94 263 GLU A O 1
ATOM 2117 N N . ASP A 1 264 ? 31.819 -23.836 -7.765 1.00 88.75 264 ASP A N 1
ATOM 2118 C CA . ASP A 1 264 ? 30.972 -24.137 -8.925 1.00 88.75 264 ASP A CA 1
ATOM 2119 C C . ASP A 1 264 ? 30.672 -25.635 -9.049 1.00 88.75 264 ASP A C 1
ATOM 2121 O O . ASP A 1 264 ? 29.532 -26.002 -9.322 1.00 88.75 264 ASP A O 1
ATOM 2125 N N . GLU A 1 265 ? 31.656 -26.499 -8.800 1.00 86.38 265 GLU A N 1
ATOM 2126 C CA . GLU A 1 265 ? 31.472 -27.953 -8.796 1.00 86.38 265 GLU A CA 1
ATOM 2127 C C . GLU A 1 265 ? 30.464 -28.386 -7.724 1.00 86.38 265 GLU A C 1
ATOM 2129 O O . GLU A 1 265 ? 29.533 -29.139 -8.011 1.00 86.38 265 GLU A O 1
ATOM 2134 N N . GLN A 1 266 ? 30.565 -27.821 -6.518 1.00 84.44 266 GLN A N 1
ATOM 2135 C CA . GLN A 1 266 ? 29.587 -28.043 -5.450 1.00 84.44 266 GLN A CA 1
ATOM 2136 C C . GLN A 1 266 ? 28.179 -27.574 -5.847 1.00 84.44 266 GLN A C 1
ATOM 2138 O O . GLN A 1 266 ? 27.192 -28.244 -5.544 1.00 84.44 266 GLN A O 1
ATOM 2143 N N . LEU A 1 267 ? 28.058 -26.454 -6.569 1.00 86.75 267 LEU A N 1
ATOM 2144 C CA . LEU A 1 267 ? 26.772 -25.971 -7.082 1.00 86.75 267 LEU A CA 1
ATOM 2145 C C . LEU A 1 267 ? 26.192 -26.861 -8.190 1.00 86.75 267 LEU A C 1
ATOM 2147 O O . LEU A 1 267 ? 24.971 -26.990 -8.269 1.00 86.75 267 LEU A O 1
ATOM 2151 N N . VAL A 1 268 ? 27.038 -27.465 -9.028 1.00 85.88 268 VAL A N 1
ATOM 2152 C CA . VAL A 1 268 ? 26.622 -28.424 -10.064 1.00 85.88 268 VAL A CA 1
ATOM 2153 C C . VAL A 1 268 ? 26.148 -29.728 -9.422 1.00 85.88 268 VAL A C 1
ATOM 2155 O O . VAL A 1 268 ? 25.040 -30.179 -9.712 1.00 85.88 268 VAL A O 1
ATOM 2158 N N . LEU A 1 269 ? 26.939 -30.294 -8.504 1.00 83.56 269 LEU A N 1
ATOM 2159 C CA . LEU A 1 269 ? 26.620 -31.535 -7.784 1.00 83.56 269 LEU A CA 1
ATOM 2160 C C . LEU A 1 269 ? 25.324 -31.420 -6.975 1.00 83.56 269 LEU A C 1
ATOM 2162 O O . LEU A 1 269 ? 24.547 -32.368 -6.876 1.00 83.56 269 LEU A O 1
ATOM 2166 N N . HIS A 1 270 ? 25.070 -30.235 -6.425 1.00 80.81 270 HIS A N 1
ATOM 2167 C CA . HIS A 1 270 ? 23.936 -29.972 -5.554 1.00 80.81 270 HIS A CA 1
ATOM 2168 C C . HIS A 1 270 ? 22.910 -29.006 -6.162 1.00 80.81 270 HIS A C 1
ATOM 2170 O O . HIS A 1 270 ? 22.210 -28.305 -5.431 1.00 80.81 270 HIS A O 1
ATOM 2176 N N . ALA A 1 271 ? 22.759 -28.991 -7.490 1.00 73.75 271 ALA A N 1
ATOM 2177 C CA . ALA A 1 271 ? 21.837 -28.088 -8.190 1.00 73.75 271 ALA A CA 1
ATOM 2178 C C . ALA A 1 271 ? 20.364 -28.235 -7.751 1.00 73.75 271 ALA A C 1
ATOM 2180 O O . ALA A 1 271 ? 19.598 -27.272 -7.801 1.00 73.75 271 ALA A O 1
ATOM 2181 N N . GLY A 1 272 ? 19.971 -29.430 -7.294 1.00 68.56 272 GLY A N 1
ATOM 2182 C CA . GLY A 1 272 ? 18.639 -29.710 -6.747 1.00 68.56 272 GLY A CA 1
ATOM 2183 C C . GLY A 1 272 ? 18.447 -29.318 -5.275 1.00 68.56 272 GLY A C 1
ATOM 2184 O O . GLY A 1 272 ? 17.320 -29.371 -4.780 1.00 68.56 272 GLY A O 1
ATOM 2185 N N . LEU A 1 273 ? 19.515 -28.939 -4.560 1.00 70.12 273 LEU A N 1
ATOM 2186 C CA . LEU A 1 273 ? 19.432 -28.519 -3.163 1.00 70.12 273 LEU A CA 1
ATOM 2187 C C . LEU A 1 273 ? 18.931 -27.079 -3.029 1.00 70.12 273 LEU A C 1
ATOM 2189 O O . LEU A 1 273 ? 19.011 -26.238 -3.925 1.00 70.12 273 LEU A O 1
ATOM 2193 N N . ASN A 1 274 ? 18.406 -26.786 -1.843 1.00 74.06 274 ASN A N 1
ATOM 2194 C CA . ASN A 1 274 ? 17.899 -25.469 -1.508 1.00 74.06 274 ASN A CA 1
ATOM 2195 C C . ASN A 1 274 ? 19.032 -24.409 -1.541 1.00 74.06 274 ASN A C 1
ATOM 2197 O O . ASN A 1 274 ? 20.030 -24.578 -0.838 1.00 74.06 274 ASN A O 1
ATOM 2201 N N . PRO A 1 275 ? 18.855 -23.272 -2.249 1.00 78.50 275 PRO A N 1
ATOM 2202 C CA . PRO A 1 275 ? 19.801 -22.153 -2.248 1.00 78.50 275 PRO A CA 1
ATOM 2203 C C . PRO A 1 275 ? 20.204 -21.635 -0.864 1.00 78.50 275 PRO A C 1
ATOM 2205 O O . PRO A 1 275 ? 21.296 -21.095 -0.733 1.00 78.50 275 PRO A O 1
ATOM 2208 N N . ALA A 1 276 ? 19.344 -21.766 0.152 1.00 72.06 276 ALA A N 1
ATOM 2209 C CA . ALA A 1 276 ? 19.670 -21.404 1.531 1.00 72.06 276 ALA A CA 1
ATOM 2210 C C . ALA A 1 276 ? 20.654 -22.388 2.188 1.00 72.06 276 ALA A C 1
ATOM 2212 O O . ALA A 1 276 ? 21.577 -21.955 2.864 1.00 72.06 276 ALA A O 1
ATOM 2213 N N . LEU A 1 277 ? 20.518 -23.691 1.924 1.00 76.00 277 LEU A N 1
ATOM 2214 C CA . LEU A 1 277 ? 21.466 -24.697 2.419 1.00 76.00 277 LEU A CA 1
ATOM 2215 C C . LEU A 1 277 ? 22.813 -24.580 1.704 1.00 76.00 277 LEU A C 1
ATOM 2217 O O . LEU A 1 277 ? 23.862 -24.648 2.330 1.00 76.00 277 LEU A O 1
ATOM 2221 N N . LEU A 1 278 ? 22.788 -24.325 0.395 1.00 80.06 278 LEU A N 1
ATOM 2222 C CA . LEU A 1 278 ? 23.998 -24.039 -0.379 1.00 80.06 278 LEU A CA 1
ATOM 2223 C C . LEU A 1 278 ? 24.679 -22.739 0.075 1.00 80.06 278 LEU A C 1
ATOM 2225 O O . LEU A 1 278 ? 25.901 -22.632 0.038 1.00 80.06 278 LEU A O 1
ATOM 2229 N N . ALA A 1 279 ? 23.894 -21.752 0.508 1.00 81.31 279 ALA A N 1
ATOM 2230 C CA . ALA A 1 279 ? 24.399 -20.514 1.090 1.00 81.31 279 ALA A CA 1
ATOM 2231 C C . ALA A 1 279 ? 25.123 -20.761 2.421 1.00 81.31 279 ALA A C 1
ATOM 2233 O O . ALA A 1 279 ? 26.204 -20.211 2.616 1.00 81.31 279 ALA A O 1
ATOM 2234 N N . GLU A 1 280 ? 24.583 -21.619 3.287 1.00 76.75 280 GLU A N 1
ATOM 2235 C CA . GLU A 1 280 ? 25.256 -22.049 4.519 1.00 76.75 280 GLU A CA 1
ATOM 2236 C C . GLU A 1 280 ? 26.528 -22.855 4.211 1.00 76.75 280 GLU A C 1
ATOM 2238 O O . GLU A 1 280 ? 27.599 -22.516 4.710 1.00 76.75 280 GLU A O 1
ATOM 2243 N N . LEU A 1 281 ? 26.440 -23.847 3.317 1.00 78.81 281 LEU A N 1
ATOM 2244 C CA . LEU A 1 281 ? 27.557 -24.722 2.942 1.00 78.81 281 LEU A CA 1
ATOM 2245 C C . LEU A 1 281 ? 28.742 -23.948 2.348 1.00 78.81 281 LEU A C 1
ATOM 2247 O O . LEU A 1 281 ? 29.894 -24.206 2.686 1.00 78.81 281 LEU A O 1
ATOM 2251 N N . LEU A 1 282 ? 28.463 -22.991 1.459 1.00 80.25 282 LEU A N 1
ATOM 2252 C CA . LEU A 1 282 ? 29.493 -22.216 0.761 1.00 80.25 282 LEU A CA 1
ATOM 2253 C C . LEU A 1 282 ? 29.817 -20.890 1.467 1.00 80.25 282 LEU A C 1
ATOM 2255 O O . LEU A 1 282 ? 30.647 -20.117 0.982 1.00 80.25 282 LEU A O 1
ATOM 2259 N N . ASN A 1 283 ? 29.172 -20.611 2.606 1.00 77.81 283 ASN A N 1
ATOM 2260 C CA . ASN A 1 283 ? 29.269 -19.350 3.339 1.00 77.81 283 ASN A CA 1
ATOM 2261 C C . ASN A 1 283 ? 29.063 -18.124 2.416 1.00 77.81 283 ASN A C 1
ATOM 2263 O O . ASN A 1 283 ? 29.898 -17.215 2.311 1.00 77.81 283 ASN A O 1
ATOM 2267 N N . ARG A 1 284 ? 27.950 -18.143 1.674 1.00 80.81 284 ARG A N 1
ATOM 2268 C CA . ARG A 1 284 ? 27.508 -17.118 0.709 1.00 80.81 284 ARG A CA 1
ATOM 2269 C C . ARG A 1 284 ? 26.088 -16.666 1.039 1.00 80.81 284 ARG A C 1
ATOM 2271 O O . ARG A 1 284 ? 25.385 -17.313 1.797 1.00 80.81 284 ARG A O 1
ATOM 2278 N N . SER A 1 285 ? 25.618 -15.572 0.433 1.00 75.31 285 SER A N 1
ATOM 2279 C CA . SER A 1 285 ? 24.198 -15.217 0.540 1.00 75.31 285 SER A CA 1
ATOM 2280 C C . SER A 1 285 ? 23.325 -16.077 -0.392 1.00 75.31 285 SER A C 1
ATOM 2282 O O . SER A 1 285 ? 23.760 -16.414 -1.503 1.00 75.31 285 SER A O 1
ATOM 2284 N N . PRO A 1 286 ? 22.068 -16.377 -0.014 1.00 75.69 286 PRO A N 1
ATOM 2285 C CA . PRO A 1 286 ? 21.120 -17.092 -0.875 1.00 75.69 286 PRO A CA 1
ATOM 2286 C C . PRO A 1 286 ? 20.901 -16.413 -2.236 1.00 75.69 286 PRO A C 1
ATOM 2288 O O . PRO A 1 286 ? 20.705 -17.081 -3.259 1.00 75.69 286 PRO A O 1
ATOM 2291 N N . GLU A 1 287 ? 20.970 -15.079 -2.282 1.00 74.00 287 GLU A N 1
ATOM 2292 C CA . GLU A 1 287 ? 20.894 -14.300 -3.519 1.00 74.00 287 GLU A CA 1
ATOM 2293 C C . GLU A 1 287 ? 22.111 -14.528 -4.422 1.00 74.00 287 GLU A C 1
ATOM 2295 O O . GLU A 1 287 ? 21.943 -14.657 -5.638 1.00 74.00 287 GLU A O 1
ATOM 2300 N N . ALA A 1 288 ? 23.317 -14.600 -3.849 1.00 81.38 288 ALA A N 1
ATOM 2301 C CA . ALA A 1 288 ? 24.549 -14.840 -4.595 1.00 81.38 288 ALA A CA 1
ATOM 2302 C C . ALA A 1 288 ? 24.555 -16.248 -5.207 1.00 81.38 288 ALA A C 1
ATOM 2304 O O . ALA A 1 288 ? 24.841 -16.387 -6.397 1.00 81.38 288 ALA A O 1
ATOM 2305 N N . ILE A 1 289 ? 24.150 -17.263 -4.435 1.00 83.69 289 ILE A N 1
ATOM 2306 C CA . ILE A 1 289 ? 23.975 -18.648 -4.902 1.00 83.69 289 ILE A CA 1
ATOM 2307 C C . ILE A 1 289 ? 22.948 -18.707 -6.034 1.00 83.69 289 ILE A C 1
ATOM 2309 O O . ILE A 1 289 ? 23.233 -19.216 -7.114 1.00 83.69 289 ILE A O 1
ATOM 2313 N N . SER A 1 290 ? 21.774 -18.098 -5.840 1.00 81.62 290 SER A N 1
ATOM 2314 C CA . SER A 1 290 ? 20.722 -18.066 -6.865 1.00 81.62 290 SER A CA 1
ATOM 2315 C C . SER A 1 290 ? 21.184 -17.362 -8.144 1.00 81.62 290 SER A C 1
ATOM 2317 O O . SER A 1 290 ? 20.810 -17.753 -9.247 1.00 81.62 290 SER A O 1
ATOM 2319 N N . GLN A 1 291 ? 22.005 -16.315 -8.029 1.00 82.06 291 GLN A N 1
ATOM 2320 C CA . GLN A 1 291 ? 22.591 -15.642 -9.184 1.00 82.06 291 GLN A CA 1
ATOM 2321 C C . GLN A 1 291 ? 23.659 -16.496 -9.877 1.00 82.06 291 GLN A C 1
ATOM 2323 O O . GLN A 1 291 ? 23.714 -16.477 -11.108 1.00 82.06 291 GLN A O 1
ATOM 2328 N N . ARG A 1 292 ? 24.480 -17.239 -9.125 1.00 87.75 292 ARG A N 1
ATOM 2329 C CA . ARG A 1 292 ? 25.508 -18.121 -9.688 1.00 87.75 292 ARG A CA 1
ATOM 2330 C C . ARG A 1 292 ? 24.901 -19.341 -10.376 1.00 87.75 292 ARG A C 1
ATOM 2332 O O . ARG A 1 292 ? 25.246 -19.570 -11.526 1.00 87.75 292 ARG A O 1
ATOM 2339 N N . LEU A 1 293 ? 23.918 -20.006 -9.764 1.00 85.44 293 LEU A N 1
ATOM 2340 C CA . LEU A 1 293 ? 23.157 -21.107 -10.377 1.00 85.44 293 LEU A CA 1
ATOM 2341 C C . LEU A 1 293 ? 22.518 -20.692 -11.711 1.00 85.44 293 LEU A C 1
ATOM 2343 O O . LEU A 1 293 ? 22.610 -21.422 -12.691 1.00 85.44 293 LEU A O 1
ATOM 2347 N N . ARG A 1 294 ? 21.956 -19.474 -11.789 1.00 83.88 294 ARG A N 1
ATOM 2348 C CA . ARG A 1 294 ? 21.451 -18.911 -13.057 1.00 83.88 294 ARG A CA 1
ATOM 2349 C C . ARG A 1 294 ? 22.549 -18.720 -14.101 1.00 83.88 294 ARG A C 1
ATOM 2351 O O . ARG A 1 294 ? 22.326 -18.995 -15.272 1.00 83.88 294 ARG A O 1
ATOM 2358 N N . ARG A 1 295 ? 23.727 -18.232 -13.696 1.00 84.94 295 ARG A N 1
ATOM 2359 C CA . ARG A 1 295 ? 24.875 -18.052 -14.606 1.00 84.94 295 ARG A CA 1
ATOM 2360 C C . ARG A 1 295 ? 25.449 -19.382 -15.096 1.00 84.94 295 ARG A C 1
ATOM 2362 O O . ARG A 1 295 ? 25.952 -19.417 -16.208 1.00 84.94 295 ARG A O 1
ATOM 2369 N N . LEU A 1 296 ? 25.359 -20.434 -14.284 1.00 85.56 296 LEU A N 1
ATOM 2370 C CA . LEU A 1 296 ? 25.738 -21.803 -14.644 1.00 85.56 296 LEU A CA 1
ATOM 2371 C C . LEU A 1 296 ? 24.637 -22.538 -15.436 1.00 85.56 296 LEU A C 1
ATOM 2373 O O . LEU A 1 296 ? 24.829 -23.685 -15.814 1.00 85.56 296 LEU A O 1
ATOM 2377 N N . GLY A 1 297 ? 23.481 -21.907 -15.685 1.00 84.00 297 GLY A N 1
ATOM 2378 C CA . GLY A 1 297 ? 22.364 -22.516 -16.421 1.00 84.00 297 GLY A CA 1
ATOM 2379 C C . GLY A 1 297 ? 21.577 -23.571 -15.635 1.00 84.00 297 GLY A C 1
ATOM 2380 O O . GLY A 1 297 ? 20.681 -24.199 -16.186 1.00 84.00 297 GLY A O 1
ATOM 2381 N N . LEU A 1 298 ? 21.863 -23.736 -14.343 1.00 80.81 298 LEU A N 1
ATOM 2382 C CA . LEU A 1 298 ? 21.262 -24.750 -13.472 1.00 80.81 298 LEU A CA 1
ATOM 2383 C C . LEU A 1 298 ? 19.892 -24.328 -12.914 1.00 80.81 298 LEU A C 1
ATOM 2385 O O . LEU A 1 298 ? 19.265 -25.083 -12.177 1.00 80.81 298 LEU A O 1
ATOM 2389 N N . ARG A 1 299 ? 19.440 -23.098 -13.207 1.00 75.00 299 ARG A N 1
ATOM 2390 C CA . ARG A 1 299 ? 18.192 -22.537 -12.676 1.00 75.00 299 ARG A CA 1
ATOM 2391 C C . ARG A 1 299 ? 17.609 -21.430 -13.557 1.00 75.00 299 ARG A C 1
ATOM 2393 O O . ARG A 1 299 ? 18.351 -20.543 -13.979 1.00 75.00 299 ARG A O 1
ATOM 2400 N N . ASP A 1 300 ? 16.289 -21.413 -13.768 1.00 71.12 300 ASP A N 1
ATOM 2401 C CA . ASP A 1 300 ? 15.618 -20.371 -14.565 1.00 71.12 300 ASP A CA 1
ATOM 2402 C C . ASP A 1 300 ? 15.414 -19.062 -13.764 1.00 71.12 300 ASP A C 1
ATOM 2404 O O . ASP A 1 300 ? 15.145 -19.045 -12.560 1.00 71.12 300 ASP A O 1
ATOM 2408 N N . ALA A 1 301 ? 15.504 -17.918 -14.444 1.00 58.19 301 ALA A N 1
ATOM 2409 C CA . ALA A 1 301 ? 15.324 -16.580 -13.883 1.00 58.19 301 ALA A CA 1
ATOM 2410 C C . ALA A 1 301 ? 13.916 -16.325 -13.319 1.00 58.19 301 ALA A C 1
ATOM 2412 O O . ALA A 1 301 ? 13.734 -15.405 -12.517 1.00 58.19 301 ALA A O 1
ATOM 2413 N N . ARG A 1 302 ? 12.922 -17.117 -13.738 1.00 54.53 302 ARG A N 1
ATOM 2414 C CA . ARG A 1 302 ? 11.519 -16.998 -13.305 1.00 54.53 302 ARG A CA 1
ATOM 2415 C C . ARG A 1 302 ? 11.179 -17.836 -12.076 1.00 54.53 302 ARG A C 1
ATOM 2417 O O . ARG A 1 302 ? 10.105 -17.647 -11.500 1.00 54.53 302 ARG A O 1
ATOM 2424 N N . GLU A 1 303 ? 12.072 -18.721 -11.648 1.00 56.25 303 GLU A N 1
ATOM 2425 C CA . GLU A 1 303 ? 11.877 -19.505 -10.436 1.00 56.25 303 GLU A CA 1
ATOM 2426 C C . GLU A 1 303 ? 12.101 -18.629 -9.203 1.00 56.25 303 GLU A C 1
ATOM 2428 O O . GLU A 1 303 ? 13.207 -18.161 -8.923 1.00 56.25 303 GLU A O 1
ATOM 2433 N N . ARG A 1 304 ? 11.033 -18.389 -8.435 1.00 53.03 304 ARG A N 1
ATOM 2434 C CA . ARG A 1 304 ? 11.183 -17.817 -7.092 1.00 53.03 304 ARG A CA 1
ATOM 2435 C C . ARG A 1 304 ? 11.865 -18.850 -6.200 1.00 53.03 304 ARG A C 1
ATOM 2437 O O . ARG A 1 304 ? 11.552 -20.035 -6.288 1.00 53.03 304 ARG A O 1
ATOM 2444 N N . SER A 1 305 ? 12.750 -18.399 -5.311 1.00 50.41 305 SER A N 1
ATOM 2445 C CA . SER A 1 305 ? 13.217 -19.230 -4.198 1.00 50.41 305 SER A CA 1
ATOM 2446 C C . SER A 1 305 ? 12.007 -19.782 -3.441 1.00 50.41 305 SER A C 1
ATOM 2448 O O . SER A 1 305 ? 11.153 -18.984 -3.043 1.00 50.41 305 SER A O 1
ATOM 2450 N N . PRO A 1 306 ? 11.876 -21.116 -3.307 1.00 47.50 306 PRO A N 1
ATOM 2451 C CA . PRO A 1 306 ? 10.824 -21.712 -2.497 1.00 47.50 306 PRO A CA 1
ATOM 2452 C C . PRO A 1 306 ? 10.836 -21.102 -1.093 1.00 47.50 306 PRO A C 1
ATOM 2454 O O . PRO A 1 306 ? 11.902 -20.834 -0.543 1.00 47.50 306 PRO A O 1
ATOM 2457 N N . HIS A 1 307 ? 9.660 -20.870 -0.508 1.00 44.03 307 HIS A N 1
ATOM 2458 C CA . HIS A 1 307 ? 9.579 -20.491 0.899 1.00 44.03 307 HIS A CA 1
ATOM 2459 C C . HIS A 1 307 ? 10.056 -21.677 1.740 1.00 44.03 307 HIS A C 1
ATOM 2461 O O . HIS A 1 307 ? 9.375 -22.695 1.813 1.00 44.03 307 HIS A O 1
ATOM 2467 N N . HIS A 1 308 ? 11.231 -21.548 2.342 1.00 53.50 308 HIS A N 1
ATOM 2468 C CA . HIS A 1 308 ? 11.827 -22.5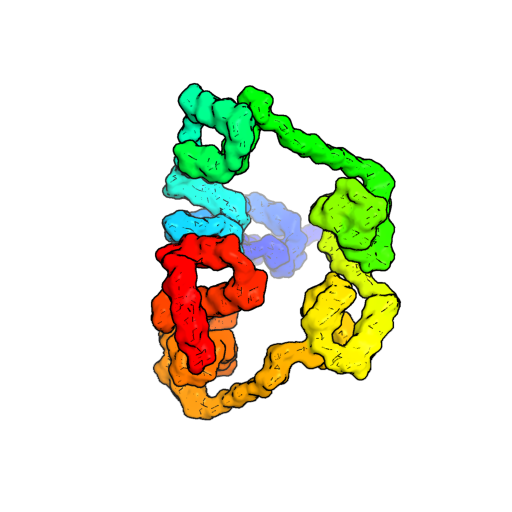60 3.206 1.00 53.50 308 HIS A CA 1
ATOM 2469 C C . HIS A 1 308 ? 11.866 -22.073 4.654 1.00 53.50 308 HIS A C 1
ATOM 2471 O O . HIS A 1 308 ? 12.092 -20.888 4.921 1.00 53.50 308 HIS A O 1
ATOM 2477 N N . HIS A 1 309 ? 11.667 -23.011 5.577 1.00 50.50 309 HIS A N 1
ATOM 2478 C CA . HIS A 1 309 ? 11.889 -22.791 6.998 1.00 50.50 309 HIS A CA 1
ATOM 2479 C C . HIS A 1 309 ? 13.372 -22.467 7.206 1.00 50.50 309 HIS A C 1
ATOM 2481 O O . HIS A 1 309 ? 14.234 -23.254 6.820 1.00 50.50 309 HIS A O 1
ATOM 2487 N N . VAL A 1 310 ? 13.669 -21.287 7.745 1.00 57.50 310 VAL A N 1
ATOM 2488 C CA . VAL A 1 310 ? 15.048 -20.903 8.054 1.00 57.50 310 VAL A CA 1
ATOM 2489 C C . VAL A 1 310 ? 15.424 -21.585 9.372 1.00 57.50 310 VAL A C 1
ATOM 2491 O O . VAL A 1 310 ? 14.651 -21.453 10.325 1.00 57.50 310 VAL A O 1
ATOM 2494 N N . PRO A 1 311 ? 16.541 -22.333 9.453 1.00 58.25 311 PRO A N 1
ATOM 2495 C CA . PRO A 1 311 ? 16.975 -22.943 10.703 1.00 58.25 311 PRO A CA 1
ATOM 2496 C C . PRO A 1 311 ? 17.130 -21.874 11.787 1.00 58.25 311 PRO A C 1
ATOM 2498 O O . PRO A 1 311 ? 17.671 -20.792 11.551 1.00 58.25 311 PRO A O 1
ATOM 2501 N N . ALA A 1 312 ? 16.610 -22.158 12.977 1.00 64.44 312 ALA A N 1
ATOM 2502 C CA . ALA A 1 312 ? 16.810 -21.300 14.130 1.00 64.44 312 ALA A CA 1
ATOM 2503 C C . ALA A 1 312 ? 18.140 -21.679 14.788 1.00 64.44 312 ALA A C 1
ATOM 2505 O O . ALA A 1 312 ? 18.271 -22.781 15.318 1.00 64.44 312 ALA A O 1
ATOM 2506 N N . HIS A 1 313 ? 19.115 -20.774 14.781 1.00 61.91 313 HIS A N 1
ATOM 2507 C CA . HIS A 1 313 ? 20.338 -20.943 15.562 1.00 61.91 313 HIS A CA 1
ATOM 2508 C C . HIS A 1 313 ? 20.092 -20.353 16.950 1.00 61.91 313 HIS A C 1
ATOM 2510 O O . HIS A 1 313 ? 19.656 -19.209 17.076 1.00 61.91 313 HIS A O 1
ATOM 2516 N N . ASN A 1 314 ? 20.289 -21.157 17.998 1.00 65.06 314 ASN A N 1
ATOM 2517 C CA . ASN A 1 314 ? 19.963 -20.788 19.382 1.00 65.06 314 ASN A CA 1
ATOM 2518 C C . ASN A 1 314 ? 18.500 -20.325 19.557 1.00 65.06 314 ASN A C 1
ATOM 2520 O O . ASN A 1 314 ? 18.199 -19.410 20.315 1.00 65.06 314 ASN A O 1
ATOM 2524 N N . GLY A 1 315 ? 17.564 -20.947 18.832 1.00 70.06 315 GLY A N 1
ATOM 2525 C CA . GLY A 1 315 ? 16.131 -20.671 18.975 1.00 70.06 315 GLY A CA 1
ATOM 2526 C C . GLY A 1 315 ? 15.629 -19.380 18.312 1.00 70.06 315 GLY A C 1
ATOM 2527 O O . GLY A 1 315 ? 14.452 -19.053 18.484 1.00 70.06 315 GLY A O 1
ATOM 2528 N N . LEU A 1 316 ? 16.465 -18.676 17.540 1.00 71.31 316 LEU A N 1
ATOM 2529 C CA . LEU A 1 316 ? 16.058 -17.551 16.692 1.00 71.31 316 LEU A CA 1
ATOM 2530 C C . LEU A 1 316 ? 16.541 -17.755 15.254 1.00 71.31 316 LEU A C 1
ATOM 2532 O O . LEU A 1 316 ? 17.667 -18.179 15.004 1.00 71.31 316 LEU A O 1
ATOM 2536 N N . THR A 1 317 ? 15.696 -17.423 14.283 1.00 75.06 317 THR A N 1
ATOM 2537 C CA . THR A 1 317 ? 16.124 -17.339 12.882 1.00 75.06 317 THR A CA 1
ATOM 2538 C C . THR A 1 317 ? 17.048 -16.127 12.678 1.00 75.06 317 THR A C 1
ATOM 2540 O O . THR A 1 317 ? 16.919 -15.129 13.390 1.00 75.06 317 THR A O 1
ATOM 2543 N N . PRO A 1 318 ? 17.933 -16.122 11.666 1.00 68.56 318 PRO A N 1
ATOM 2544 C CA . PRO A 1 318 ? 18.754 -14.958 11.312 1.00 68.56 318 PRO A CA 1
ATOM 2545 C C . PRO A 1 318 ? 17.949 -13.659 11.134 1.00 68.56 318 PRO A C 1
ATOM 2547 O O . PRO A 1 318 ? 18.403 -12.574 11.496 1.00 68.56 318 PRO A O 1
ATOM 2550 N N . GLY A 1 319 ? 16.720 -13.759 10.612 1.00 69.31 319 GLY A N 1
ATOM 2551 C CA . GLY A 1 319 ? 15.811 -12.618 10.482 1.00 69.31 319 GLY A CA 1
ATOM 2552 C C . GLY A 1 319 ? 15.274 -12.116 11.825 1.00 69.31 319 GLY A C 1
ATOM 2553 O O . GLY A 1 319 ? 15.134 -10.908 12.021 1.00 69.31 319 GLY A O 1
ATOM 2554 N N . GLU A 1 320 ? 15.000 -13.024 12.760 1.00 74.62 320 GLU A N 1
ATOM 2555 C CA . GLU A 1 320 ? 14.601 -12.681 14.126 1.00 74.62 320 GLU A CA 1
ATOM 2556 C C . GLU A 1 320 ? 15.776 -12.133 14.937 1.00 74.62 320 GLU A C 1
ATOM 2558 O O . GLU A 1 320 ? 15.584 -11.157 15.650 1.00 74.62 320 GLU A O 1
ATOM 2563 N N . LEU A 1 321 ? 16.993 -12.660 14.771 1.00 75.44 321 LEU A N 1
ATOM 2564 C CA . LEU A 1 321 ? 18.213 -12.112 15.374 1.00 75.44 321 LEU A CA 1
ATOM 2565 C C . LEU A 1 321 ? 18.467 -10.674 14.913 1.00 75.44 321 LEU A C 1
ATOM 2567 O O . LEU A 1 321 ? 18.608 -9.775 15.739 1.00 75.44 321 LEU A O 1
ATOM 2571 N N . ALA A 1 322 ? 18.416 -10.420 13.602 1.00 71.00 322 ALA A N 1
ATOM 2572 C CA . ALA A 1 322 ? 18.571 -9.072 13.056 1.00 71.00 322 ALA A CA 1
ATOM 2573 C C . ALA A 1 322 ? 17.468 -8.110 13.540 1.00 71.00 322 ALA A C 1
ATOM 2575 O O . ALA A 1 322 ? 17.714 -6.920 13.754 1.00 71.00 322 ALA A O 1
ATOM 2576 N N . LEU A 1 323 ? 16.242 -8.614 13.722 1.00 76.12 323 LEU A N 1
ATOM 2577 C CA . LEU A 1 323 ? 15.140 -7.857 14.310 1.00 76.12 323 LEU A CA 1
ATOM 2578 C C . LEU A 1 323 ? 15.409 -7.545 15.788 1.00 76.12 323 LEU A C 1
ATOM 2580 O O . LEU A 1 323 ? 15.242 -6.398 16.196 1.00 76.12 323 LEU A O 1
ATOM 2584 N N . VAL A 1 324 ? 15.841 -8.536 16.569 1.00 78.38 324 VAL A N 1
ATOM 2585 C CA . VAL A 1 324 ? 16.170 -8.394 17.992 1.00 78.38 324 VAL A CA 1
ATOM 2586 C C . VAL A 1 324 ? 17.296 -7.379 18.178 1.00 78.38 324 VAL A C 1
ATOM 2588 O O . VAL A 1 324 ? 17.119 -6.424 18.930 1.00 78.38 324 VAL A O 1
ATOM 2591 N N . GLU A 1 325 ? 18.399 -7.498 17.437 1.00 75.44 325 GLU A N 1
ATOM 2592 C CA . GLU A 1 325 ? 19.507 -6.539 17.483 1.00 75.44 325 GLU A CA 1
ATOM 2593 C C . GLU A 1 325 ? 19.064 -5.116 17.141 1.00 75.44 325 GLU A C 1
ATOM 2595 O O . GLU A 1 325 ? 19.418 -4.163 17.838 1.00 75.44 325 GLU A O 1
ATOM 2600 N N . ARG A 1 326 ? 18.278 -4.951 16.070 1.00 73.88 326 ARG A N 1
ATOM 2601 C CA . ARG A 1 326 ? 17.818 -3.630 15.627 1.00 73.88 326 ARG A CA 1
ATOM 2602 C C . ARG A 1 326 ? 16.913 -2.972 16.663 1.00 73.88 326 ARG A C 1
ATOM 2604 O O . ARG A 1 326 ? 17.067 -1.785 16.941 1.00 73.88 326 ARG A O 1
ATOM 2611 N N . GLU A 1 327 ? 15.954 -3.718 17.201 1.00 77.38 327 GLU A N 1
ATOM 2612 C CA . GLU A 1 327 ? 14.984 -3.182 18.156 1.00 77.38 327 GLU A CA 1
ATOM 2613 C C . GLU A 1 327 ? 15.600 -2.960 19.547 1.00 77.38 327 GLU A C 1
ATOM 2615 O O . GLU A 1 327 ? 15.201 -2.012 20.224 1.00 77.38 327 GLU A O 1
ATOM 2620 N N . LEU A 1 328 ? 16.597 -3.760 19.952 1.00 72.56 328 LEU A N 1
ATOM 2621 C CA . LEU A 1 328 ? 17.351 -3.555 21.195 1.00 72.56 328 LEU A CA 1
ATOM 2622 C C . LEU A 1 328 ? 18.333 -2.380 21.105 1.00 72.56 328 LEU A C 1
ATOM 2624 O O . LEU A 1 328 ? 18.409 -1.601 22.050 1.00 72.56 328 LEU A O 1
ATOM 2628 N N . ARG A 1 329 ? 19.027 -2.186 19.971 1.00 69.31 329 ARG A N 1
ATOM 2629 C CA . ARG A 1 329 ? 19.899 -1.009 19.765 1.00 69.31 329 ARG A CA 1
ATOM 2630 C C . ARG A 1 329 ? 19.122 0.312 19.745 1.00 69.31 329 ARG A C 1
ATOM 2632 O O . ARG A 1 329 ? 19.685 1.349 20.073 1.00 69.31 329 ARG A O 1
ATOM 2639 N N . ALA A 1 330 ? 17.852 0.290 19.338 1.00 65.69 330 ALA A N 1
ATOM 2640 C CA . ALA A 1 330 ? 17.047 1.492 19.104 1.00 65.69 330 ALA A CA 1
ATOM 2641 C C . ALA A 1 330 ? 15.925 1.736 20.136 1.00 65.69 330 ALA A C 1
ATOM 2643 O O . ALA A 1 330 ? 15.105 2.633 19.919 1.00 65.69 330 ALA A O 1
ATOM 2644 N N . GLY A 1 331 ? 15.798 0.934 21.203 1.00 59.75 331 GLY A N 1
ATOM 2645 C CA . GLY A 1 331 ? 14.528 0.836 21.933 1.00 59.75 331 GLY A CA 1
ATOM 2646 C C . GLY A 1 331 ? 14.590 0.690 23.454 1.00 59.75 331 GLY A C 1
ATOM 2647 O O . GLY A 1 331 ? 15.254 -0.192 23.987 1.00 59.75 331 GLY A O 1
ATOM 2648 N N . GLY A 1 332 ? 13.771 1.500 24.140 1.00 67.81 332 GLY A N 1
ATOM 2649 C CA . GLY A 1 332 ? 13.435 1.367 25.563 1.00 67.81 332 GLY A CA 1
ATOM 2650 C C . GLY A 1 332 ? 12.418 0.247 25.886 1.00 67.81 332 GLY A C 1
ATOM 2651 O O . GLY A 1 332 ? 12.003 -0.504 24.995 1.00 67.81 332 GLY A O 1
ATOM 2652 N N . PRO A 1 333 ? 11.936 0.154 27.144 1.00 70.88 333 PRO A N 1
ATOM 2653 C CA . PRO A 1 333 ? 11.223 -1.017 27.691 1.00 70.88 333 PRO A CA 1
ATOM 2654 C C . PRO A 1 333 ? 9.989 -1.461 26.891 1.00 70.88 333 PRO A C 1
ATOM 2656 O O . PRO A 1 333 ? 9.709 -2.650 26.744 1.00 70.88 333 PRO A O 1
ATOM 2659 N N . ARG A 1 334 ? 9.254 -0.503 26.310 1.00 71.62 334 ARG A N 1
ATOM 2660 C CA . ARG A 1 334 ? 8.037 -0.769 25.524 1.00 71.62 334 ARG A CA 1
ATOM 2661 C C . ARG A 1 334 ? 8.313 -1.535 24.227 1.00 71.62 334 ARG A C 1
ATOM 2663 O O . ARG A 1 334 ? 7.497 -2.363 23.829 1.00 71.62 334 ARG A O 1
ATOM 2670 N N . ARG A 1 335 ? 9.455 -1.290 23.573 1.00 72.94 335 ARG A N 1
ATOM 2671 C CA . ARG A 1 335 ? 9.835 -2.006 22.342 1.00 72.94 335 ARG A CA 1
ATOM 2672 C C . ARG A 1 335 ? 10.295 -3.427 22.640 1.00 72.94 335 ARG A C 1
ATOM 2674 O O . ARG A 1 335 ? 9.955 -4.332 21.888 1.00 72.94 335 ARG A O 1
ATOM 2681 N N . GLN A 1 336 ? 10.956 -3.631 23.778 1.00 70.81 336 GLN A N 1
ATOM 2682 C CA . GLN A 1 336 ? 11.337 -4.959 24.267 1.00 70.81 336 GLN A CA 1
ATOM 2683 C C . GLN A 1 336 ? 10.105 -5.823 24.565 1.00 70.81 336 GLN A C 1
ATOM 2685 O O . GLN A 1 336 ? 10.043 -6.972 24.142 1.00 70.81 336 GLN A O 1
ATOM 2690 N N . LEU A 1 337 ? 9.081 -5.250 25.203 1.00 75.88 337 LEU A N 1
ATOM 2691 C CA . LEU A 1 337 ? 7.792 -5.913 25.438 1.00 75.88 337 LEU A CA 1
ATOM 2692 C C . LEU A 1 337 ? 7.044 -6.247 24.138 1.00 75.88 337 LEU A C 1
ATOM 2694 O O . LEU A 1 337 ? 6.458 -7.322 24.019 1.00 75.88 337 LEU A O 1
ATOM 2698 N N . ALA A 1 338 ? 7.062 -5.349 23.150 1.00 76.94 338 ALA A N 1
ATOM 2699 C CA . ALA A 1 338 ? 6.456 -5.607 21.844 1.00 76.94 338 ALA A CA 1
ATOM 2700 C C . ALA A 1 338 ? 7.196 -6.715 21.073 1.00 76.94 338 ALA A C 1
ATOM 2702 O O . ALA A 1 338 ? 6.559 -7.570 20.458 1.00 76.94 338 ALA A O 1
ATOM 2703 N N . LEU A 1 339 ? 8.529 -6.725 21.146 1.00 80.94 339 LEU A N 1
ATOM 2704 C CA . LEU A 1 339 ? 9.389 -7.749 20.557 1.00 80.94 339 LEU A CA 1
ATOM 2705 C C . LEU A 1 339 ? 9.181 -9.119 21.229 1.00 80.94 339 LEU A C 1
ATOM 2707 O O . LEU A 1 339 ? 9.003 -10.112 20.531 1.00 80.94 339 LEU A O 1
ATOM 2711 N N . ALA A 1 340 ? 9.088 -9.150 22.562 1.00 79.75 340 ALA A N 1
ATOM 2712 C CA . ALA A 1 340 ? 8.740 -10.325 23.368 1.00 79.75 340 ALA A CA 1
ATOM 2713 C C . ALA A 1 340 ? 7.409 -10.951 22.961 1.00 79.75 340 ALA A C 1
ATOM 2715 O O . ALA A 1 340 ? 7.345 -12.132 22.624 1.00 79.75 340 ALA A O 1
ATOM 2716 N N . ARG A 1 341 ? 6.359 -10.130 22.867 1.00 79.56 341 ARG A N 1
ATOM 2717 C CA . ARG A 1 341 ? 5.041 -10.582 22.401 1.00 79.56 341 ARG A CA 1
ATOM 2718 C C . ARG A 1 341 ? 5.074 -11.100 20.967 1.00 79.56 341 ARG A C 1
ATOM 2720 O O . ARG A 1 341 ? 4.381 -12.059 20.656 1.00 79.56 341 ARG A O 1
ATOM 2727 N N . ARG A 1 342 ? 5.866 -10.469 20.097 1.00 80.50 342 ARG A N 1
ATOM 2728 C CA . ARG A 1 342 ? 5.969 -10.843 18.683 1.00 80.50 342 ARG A CA 1
ATOM 2729 C C . ARG A 1 342 ? 6.676 -12.181 18.474 1.00 80.50 342 ARG A C 1
ATOM 2731 O O . ARG A 1 342 ? 6.295 -12.906 17.564 1.00 80.50 342 ARG A O 1
ATOM 2738 N N . LEU A 1 343 ? 7.686 -12.480 19.286 1.00 79.94 343 LEU A N 1
ATOM 2739 C CA . LEU A 1 343 ? 8.448 -13.729 19.218 1.00 79.94 343 LEU A CA 1
ATOM 2740 C C . LEU A 1 343 ? 7.875 -14.825 20.130 1.00 79.94 343 LEU A C 1
ATOM 2742 O O . LEU A 1 343 ? 8.384 -15.938 20.122 1.00 79.94 343 LEU A O 1
ATOM 2746 N N . GLY A 1 344 ? 6.835 -14.521 20.918 1.00 80.12 344 GLY A N 1
ATOM 2747 C CA . GLY A 1 344 ? 6.240 -15.463 21.870 1.00 80.12 344 GLY A CA 1
ATOM 2748 C C . GLY A 1 344 ? 7.188 -15.865 23.004 1.00 80.12 344 GLY A C 1
ATOM 2749 O O . GLY A 1 344 ? 7.072 -16.968 23.524 1.00 80.12 344 GLY A O 1
ATOM 2750 N N . ARG A 1 345 ? 8.140 -14.996 23.365 1.00 80.38 345 ARG A N 1
ATOM 2751 C CA . ARG A 1 345 ? 9.204 -15.264 24.350 1.00 80.38 345 ARG A CA 1
ATOM 2752 C C . ARG A 1 345 ? 9.189 -14.250 25.483 1.00 80.38 345 ARG A C 1
ATOM 2754 O O . ARG A 1 345 ? 8.650 -13.152 25.330 1.00 80.38 345 ARG A O 1
ATOM 2761 N N . GLN A 1 346 ? 9.818 -14.585 26.607 1.00 81.31 346 GLN A N 1
ATOM 2762 C CA . GLN A 1 346 ? 9.943 -13.642 27.717 1.00 81.31 346 GLN A CA 1
ATOM 2763 C C . GLN A 1 346 ? 10.973 -12.538 27.400 1.00 81.31 346 GLN A C 1
ATOM 2765 O O . GLN A 1 346 ? 11.998 -12.801 26.766 1.00 81.31 346 GLN A O 1
ATOM 2770 N N . PRO A 1 347 ? 10.778 -11.292 27.876 1.00 76.94 347 PRO A N 1
ATOM 2771 C CA . PRO A 1 347 ? 11.749 -10.211 27.673 1.00 76.94 347 PRO A CA 1
ATOM 2772 C C . PRO A 1 347 ? 13.156 -10.512 28.223 1.00 76.94 347 PRO A C 1
ATOM 2774 O O . PRO A 1 347 ? 14.143 -9.950 27.747 1.00 76.94 347 PRO A O 1
ATOM 2777 N N . ALA A 1 348 ? 13.266 -11.373 29.241 1.00 76.88 348 ALA A N 1
ATOM 2778 C CA . ALA A 1 348 ? 14.546 -11.833 29.781 1.00 76.88 348 ALA A CA 1
ATOM 2779 C C . ALA A 1 348 ? 15.279 -12.781 28.812 1.00 76.88 348 ALA A C 1
ATOM 2781 O O . ALA A 1 348 ? 16.470 -12.598 28.570 1.00 76.88 348 ALA A O 1
ATOM 2782 N N . GLU A 1 349 ? 14.557 -13.713 28.185 1.00 74.75 349 GLU A N 1
ATOM 2783 C CA . GLU A 1 349 ? 15.102 -14.660 27.200 1.00 74.75 349 GLU A CA 1
ATOM 2784 C C . GLU A 1 349 ? 15.643 -13.937 25.963 1.00 74.75 349 GLU A C 1
ATOM 2786 O O . GLU A 1 349 ? 16.722 -14.252 25.477 1.00 74.75 349 GLU A O 1
ATOM 2791 N N . ILE A 1 350 ? 14.944 -12.902 25.488 1.00 73.94 350 ILE A N 1
ATOM 2792 C CA . ILE A 1 350 ? 15.387 -12.104 24.334 1.00 73.94 350 ILE A CA 1
ATOM 2793 C C . ILE A 1 350 ? 16.696 -11.362 24.622 1.00 73.94 350 ILE A C 1
ATOM 2795 O O . ILE A 1 350 ? 17.542 -11.250 23.736 1.00 73.94 350 ILE A O 1
ATOM 2799 N N . ARG A 1 351 ? 16.889 -10.876 25.856 1.00 72.38 351 ARG A N 1
ATOM 2800 C CA . ARG A 1 351 ? 18.141 -10.224 26.272 1.00 72.38 351 ARG A CA 1
ATOM 2801 C C . ARG A 1 351 ? 19.294 -11.223 26.374 1.00 72.38 351 ARG A C 1
ATOM 2803 O O . ARG A 1 351 ? 20.391 -10.908 25.923 1.00 72.38 351 ARG A O 1
ATOM 2810 N N . ALA A 1 352 ? 19.038 -12.420 26.901 1.00 73.38 352 ALA A N 1
ATOM 2811 C CA . ALA A 1 352 ? 20.034 -13.489 26.968 1.00 73.38 352 ALA A CA 1
ATOM 2812 C C . ALA A 1 352 ? 20.474 -13.952 25.565 1.00 73.38 352 ALA A C 1
ATOM 2814 O O . ALA A 1 352 ? 21.668 -14.069 25.302 1.00 73.38 352 ALA A O 1
ATOM 2815 N N . LEU A 1 353 ? 19.524 -14.125 24.641 1.00 69.19 353 LEU A N 1
ATOM 2816 C CA . LEU A 1 353 ? 19.792 -14.526 23.255 1.00 69.19 353 LEU A CA 1
ATOM 2817 C C . LEU A 1 353 ? 20.549 -13.448 22.462 1.00 69.19 353 LEU A C 1
ATOM 2819 O O . LEU A 1 353 ? 21.448 -13.767 21.688 1.00 69.19 353 LEU A O 1
ATOM 2823 N N . ALA A 1 354 ? 20.242 -12.168 22.695 1.00 66.12 354 ALA A N 1
ATOM 2824 C CA . ALA A 1 354 ? 20.981 -11.056 22.099 1.00 66.12 354 ALA A CA 1
ATOM 2825 C C . ALA A 1 354 ? 22.432 -10.963 22.606 1.00 66.12 354 ALA A C 1
ATOM 2827 O O . ALA A 1 354 ? 23.329 -10.631 21.835 1.00 66.12 354 ALA A O 1
ATOM 2828 N N . ALA A 1 355 ? 22.674 -11.279 23.883 1.00 66.94 355 ALA A N 1
ATOM 2829 C CA . ALA A 1 355 ? 24.014 -11.279 24.472 1.00 66.94 355 ALA A CA 1
ATOM 2830 C C . ALA A 1 355 ? 24.894 -12.438 23.965 1.00 66.94 355 ALA A C 1
ATOM 2832 O O . ALA A 1 355 ? 26.113 -12.299 23.897 1.00 66.94 355 ALA A O 1
ATOM 2833 N N . GLN A 1 356 ? 24.288 -13.567 23.586 1.00 63.75 356 GLN A N 1
ATOM 2834 C CA . GLN A 1 356 ? 24.992 -14.737 23.047 1.00 63.75 356 GLN A CA 1
ATOM 2835 C C . GLN A 1 356 ? 25.368 -14.590 21.563 1.00 63.75 356 GLN A C 1
ATOM 2837 O O . GLN A 1 356 ? 26.360 -15.169 21.141 1.00 63.75 356 GLN A O 1
ATOM 2842 N N . GLY A 1 357 ? 24.615 -13.807 20.779 1.00 53.66 357 GLY A N 1
ATOM 2843 C CA . GLY A 1 357 ? 24.882 -13.575 19.349 1.00 53.66 357 GLY A CA 1
ATOM 2844 C C . GLY A 1 357 ? 25.947 -12.514 19.033 1.00 53.66 357 GLY A C 1
ATOM 2845 O O . GLY A 1 357 ? 26.253 -12.300 17.867 1.00 53.66 357 GLY A O 1
ATOM 2846 N N . SER A 1 358 ? 26.495 -11.831 20.046 1.00 48.53 358 SER A N 1
ATOM 2847 C CA . SER A 1 358 ? 27.565 -10.822 19.903 1.00 48.53 358 SER A CA 1
ATOM 2848 C C . SER A 1 358 ? 28.966 -11.341 20.274 1.00 48.53 358 SER A C 1
ATOM 2850 O O . SER A 1 358 ? 29.860 -10.524 20.489 1.00 48.53 358 SER A O 1
ATOM 2852 N N . ARG A 1 359 ? 29.162 -12.663 20.376 1.00 39.72 359 ARG A N 1
ATOM 2853 C CA . ARG A 1 359 ? 30.482 -13.290 20.56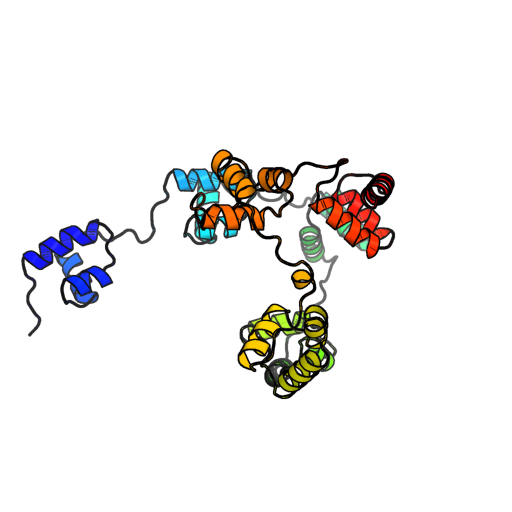3 1.00 39.72 359 ARG A CA 1
ATOM 2854 C C . ARG A 1 359 ? 30.994 -13.932 19.287 1.00 39.72 359 ARG A C 1
ATOM 2856 O O . ARG A 1 359 ? 30.163 -14.540 18.577 1.00 39.72 359 ARG A O 1
#

Secondary structure (DSSP, 8-state):
-PPPPPHHHHHHHHHHTTTT--HHHHHHHHT--HHHHHHHHHHTTPPPPPSSPPPPHHHHHHHHHHHHTT--HHHHHHHHTS-HHHHHHHHHHHH-SPPPPPPPPHHHHHHHHHHHHTT--HHHHHHHTTS-HHHHHHHHHHTTS----PPPPPPHHHHHHHHHHHHTT--HHHHHHHSTTS-HHHHHHHHHHTTGGGS-----HHHHHHHHHHHHTT--HHHHHHHTTS-HHHHHHHHHHTTPPPPPPGGGGS--PPPPHHHHHHHHHTTTS-HHHHHHHTT--HHHHHHHHHHTTSS-TT-PPP--PPP-BTTB-HHHHHHHHHHHHT--HHHHHHHHHHHTS-HHHHHHHHHHTT-

Foldseek 3Di:
DDDDDDPVLVVLLVVQVVVPNDLVVSCVVSVHDSVVSVVVCVVVVPDDDDPDDDDDPVLLVVLVVCVVVVHQLVVVCVVVVHDSVVSVVSNCVNVNDDDDPDDQDPVLLVLLQVCLVVVHDLVVSCVVVVHDSVVSQVVCVVVVSDDPDDDDDDDPVLLVLLVVCLVVLHQLCVSCVVVVVDDSVRSQVVCVVVVNVPPPRDCDPVNVVLLVVCLVVLHELCVNCVVSVHDSVVSQVVCVVVVGDRRDHPVVVDPPDDDDPVLVVVCVVVLVDQLLVSCVVVVHDSVVSQVVCVVVVSDDPPDDRPDDDADADVLHGPVLLVVLVVQVVPHDDVSLVVNCVVSVHDSVVSVVVNVVVVD

Radius of gyration: 30.13 Å; chains: 1; bounding box: 63×59×87 Å